Protein AF-A0A067BSV0-F1 (afdb_monomer_lite)

Sequence (267 aa):
MVAQSCSVVASDAVLTLTDLELPSAPIACGRSIAQQRQYFVRLLCREVLKVHALLRAPFEKRHVIDTCRAVEESLFAANADCFEAYVRHMRSRVQLIAKKGCALVRQTSDDDVMPTPTESTDAAPASTTPEETAAAFQQAQLRYTVGATWIKNQRKRSRFRWSVASPAEEAHVDAVMASARADVLASLRTMYADPLALYEAQLRQSLAVQHRDWVAYDLSVVQSLRKALRPDTETDAETSTLYTQIQRLLKEKALFDYMWAMEMAST

Foldseek 3Di:
DDDDDDDDDDDDDDDDDDDPPPPDDDPPPPDDPVRVLVVLLVLQLVLLVVLCVLVVHDDDSVVSSVVSNVVLVVLCVVQVVPVVSSVVVSVVVSVVSNVVSVVVSVVVVVPPDDDDDDDDDDDPDDPQDLVNLVVLLVVLVVLQVVLVVVVVVLVVVVVDPPDDDDVVVNVVSVVSNVVSQVSNLVSCCVNQLVVLVVLLVVLVVVCVVPNDVVSVVLNVLSVVLNQQSDPPDPHPDDSVVSVVSSVVSVVVVVVVVVVVVVVVVVD

pLDDT: mean 76.02, std 19.89, range [27.77, 96.12]

Secondary structure (DSSP, 8-state):
-----------------------SS-------HHHHHHHHHHHHHHHHHHHHHHTT----HHHHHHHHHHHHHHHHHTTTT-HHHHHHHHHHHHHHHHHHHHHHHHHHHTT------------------HHHHHHHHHHHHHHHHHHHHHHHHHHHHTTSTT----HHHHHHHHHHHHHHHHHHHHHHHHHHHHHHHHHHHHHHHHHHHS--HHHHHHHHHHHHHHHHT-TT----S-HHHHHHHHHHHHHHHHHHHHHHHHHHHH-

Structure (mmCIF, N/CA/C/O backbone):
data_AF-A0A067BSV0-F1
#
_entry.id   AF-A0A067BSV0-F1
#
loop_
_atom_site.group_PDB
_atom_site.id
_atom_site.type_symbol
_atom_site.label_atom_id
_atom_site.label_alt_id
_atom_site.label_comp_id
_atom_site.label_asym_id
_atom_site.label_entity_id
_atom_site.label_seq_id
_atom_site.pdbx_PDB_ins_code
_atom_site.Cartn_x
_atom_site.Cartn_y
_atom_site.Cartn_z
_atom_site.occupancy
_atom_site.B_iso_or_equiv
_atom_site.auth_seq_id
_atom_site.auth_comp_id
_atom_site.auth_asym_id
_atom_site.auth_atom_id
_atom_site.pdbx_PDB_model_num
ATOM 1 N N . MET A 1 1 ? -33.049 24.940 63.825 1.00 35.78 1 MET A N 1
ATOM 2 C CA . MET A 1 1 ? -32.003 24.160 64.515 1.00 35.78 1 MET A CA 1
ATOM 3 C C . MET A 1 1 ? -31.421 23.163 63.523 1.00 35.78 1 MET A C 1
ATOM 5 O O . MET A 1 1 ? -32.197 22.381 63.003 1.00 35.78 1 MET A O 1
ATOM 9 N N . VAL A 1 2 ? -30.104 23.281 63.273 1.00 34.94 2 VAL A N 1
ATOM 10 C CA . VAL A 1 2 ? -29.118 22.227 62.909 1.00 34.94 2 VAL A CA 1
ATOM 11 C C . VAL A 1 2 ? -29.454 21.382 61.656 1.00 34.94 2 VAL A C 1
ATOM 13 O O . VAL A 1 2 ? -30.360 20.568 61.706 1.00 34.94 2 VAL A O 1
ATOM 16 N N . ALA A 1 3 ? -28.902 21.586 60.450 1.00 30.73 3 ALA A N 1
ATOM 17 C CA . ALA A 1 3 ? -27.506 21.606 59.963 1.00 30.73 3 ALA A CA 1
ATOM 18 C C . ALA A 1 3 ? -26.732 20.287 60.154 1.00 30.73 3 ALA A C 1
ATOM 20 O O . ALA A 1 3 ? -26.382 19.974 61.281 1.00 30.73 3 ALA A O 1
ATOM 21 N N . GLN A 1 4 ? -26.425 19.589 59.047 1.00 30.84 4 GLN A N 1
ATOM 22 C CA . GLN A 1 4 ? -25.251 18.726 58.768 1.00 30.84 4 GLN A CA 1
ATOM 23 C C . GLN A 1 4 ? -25.624 17.714 57.669 1.00 30.84 4 GLN A C 1
ATOM 25 O O . GLN A 1 4 ? -26.724 17.181 57.682 1.00 30.84 4 GLN A O 1
ATOM 30 N N . SER A 1 5 ? -24.777 17.314 56.729 1.00 27.91 5 SER A N 1
ATOM 31 C CA . SER A 1 5 ? -23.535 17.844 56.164 1.00 27.91 5 SER A CA 1
ATOM 32 C C . SER A 1 5 ? -23.164 16.903 55.011 1.00 27.91 5 SER A C 1
ATOM 34 O O . SER A 1 5 ? -23.570 15.743 54.981 1.00 27.91 5 SER A O 1
ATOM 36 N N . CYS A 1 6 ? -22.402 17.436 54.065 1.00 28.89 6 CYS A N 1
ATOM 37 C CA . CYS A 1 6 ? -21.948 16.830 52.819 1.00 28.89 6 CYS A CA 1
ATOM 38 C C . CYS A 1 6 ? -21.190 15.496 52.963 1.00 28.89 6 CYS A C 1
ATOM 40 O O . CYS A 1 6 ? -20.418 15.315 53.901 1.00 28.89 6 CYS A O 1
ATOM 42 N N . SER A 1 7 ? -21.213 14.683 51.900 1.00 27.77 7 SER A N 1
ATOM 43 C CA . SER A 1 7 ? -19.975 14.066 51.409 1.00 27.77 7 SER A CA 1
ATOM 44 C C . SER A 1 7 ? -19.897 14.175 49.888 1.00 27.77 7 SER A C 1
ATOM 46 O O . SER A 1 7 ? -20.636 13.523 49.152 1.00 27.77 7 SER A O 1
ATOM 48 N N . VAL A 1 8 ? -18.986 15.032 49.440 1.00 33.53 8 VAL A N 1
ATOM 49 C CA . VAL A 1 8 ? -18.455 15.079 48.082 1.00 33.53 8 VAL A CA 1
ATOM 50 C C . VAL A 1 8 ? -17.497 13.904 47.918 1.00 33.53 8 VAL A C 1
ATOM 52 O O . VAL A 1 8 ? -16.560 13.783 48.701 1.00 33.53 8 VAL A O 1
ATOM 55 N N . VAL A 1 9 ? -17.679 13.105 46.869 1.00 33.47 9 VAL A N 1
ATOM 56 C CA . VAL A 1 9 ? -16.556 12.485 46.156 1.00 33.47 9 VAL A CA 1
ATOM 57 C C . VAL A 1 9 ? -16.837 12.648 44.668 1.00 33.47 9 VAL A C 1
ATOM 59 O O . VAL A 1 9 ? -17.683 11.969 44.094 1.00 33.47 9 VAL A O 1
ATOM 62 N N . ALA A 1 10 ? -16.145 13.606 44.061 1.00 31.53 10 ALA A N 1
ATOM 63 C CA . ALA A 1 10 ? -15.932 13.633 42.627 1.00 31.53 10 ALA A CA 1
ATOM 64 C C . ALA A 1 10 ? -14.930 12.529 42.265 1.00 31.53 10 ALA A C 1
ATOM 66 O O . ALA A 1 10 ? -13.933 12.366 42.967 1.00 31.53 10 ALA A O 1
ATOM 67 N N . SER A 1 11 ? -15.161 11.812 41.168 1.00 28.25 11 SER A N 1
ATOM 68 C CA . SER A 1 11 ? -14.088 11.349 40.278 1.00 28.25 11 SER A CA 1
ATOM 69 C C . SER A 1 11 ? -14.675 10.827 38.972 1.00 28.25 11 SER A C 1
ATOM 71 O O . SER A 1 11 ? -15.420 9.850 38.950 1.00 28.25 11 SER A O 1
ATOM 73 N N . ASP A 1 12 ? -14.340 11.554 37.911 1.00 31.08 12 ASP A N 1
ATOM 74 C CA . ASP A 1 12 ? -14.099 11.121 36.538 1.00 31.08 12 ASP A CA 1
ATOM 75 C C . ASP A 1 12 ? -14.492 9.690 36.147 1.00 31.08 12 ASP A C 1
ATOM 77 O O . ASP A 1 12 ? -13.858 8.706 36.528 1.00 31.08 12 ASP A O 1
ATOM 81 N N . ALA A 1 13 ? -15.436 9.592 35.211 1.00 33.88 13 ALA A N 1
ATOM 82 C CA . ALA A 1 13 ? -15.497 8.472 34.281 1.00 33.88 13 ALA A CA 1
ATOM 83 C C . ALA A 1 13 ? -15.557 9.018 32.852 1.00 33.88 13 ALA A C 1
ATOM 85 O O . ALA A 1 13 ? -16.612 9.230 32.256 1.00 33.88 13 ALA A O 1
ATOM 86 N N . VAL A 1 14 ? -14.354 9.264 32.346 1.00 29.52 14 VAL A N 1
ATOM 87 C CA . VAL A 1 14 ? -14.010 9.519 30.952 1.00 29.52 14 VAL A CA 1
ATOM 88 C C . VAL A 1 14 ? -14.640 8.475 30.024 1.00 29.52 14 VAL A C 1
ATOM 90 O O . VAL A 1 14 ? -14.658 7.272 30.288 1.00 29.52 14 VAL A O 1
ATOM 93 N N . LEU A 1 15 ? -15.132 8.984 28.899 1.00 31.84 15 LEU A N 1
ATOM 94 C CA . LEU A 1 15 ? -15.705 8.268 27.771 1.00 31.84 15 LEU A CA 1
ATOM 95 C C . LEU A 1 15 ? -14.790 7.176 27.184 1.00 31.84 15 LEU A C 1
ATOM 97 O O . LEU A 1 15 ? -13.631 7.402 26.854 1.00 31.84 15 LEU A O 1
ATOM 101 N N . THR A 1 16 ? -15.441 6.057 26.860 1.00 40.31 16 THR A N 1
ATOM 102 C CA . THR A 1 16 ? -15.236 5.197 25.677 1.00 40.31 16 THR A CA 1
ATOM 103 C C . THR A 1 16 ? -13.922 4.431 25.496 1.00 40.31 16 THR A C 1
ATOM 105 O O . THR A 1 16 ? -12.868 4.993 25.230 1.00 40.31 16 THR A O 1
ATOM 108 N N . LEU A 1 17 ? -14.055 3.103 25.384 1.00 31.66 17 LEU A N 1
ATOM 109 C CA . LEU A 1 17 ? -13.365 2.324 24.352 1.00 31.66 17 LEU A CA 1
ATOM 110 C C . LEU A 1 17 ? -14.174 1.061 24.021 1.00 31.66 17 LEU A C 1
ATOM 112 O O . LEU A 1 17 ? -14.108 0.053 24.718 1.00 31.66 17 LEU A O 1
ATOM 116 N N . THR A 1 18 ? -14.933 1.202 22.930 1.00 35.03 18 THR A N 1
ATOM 117 C CA . THR A 1 18 ? -15.311 0.195 21.924 1.00 35.03 18 THR A CA 1
ATOM 118 C C . THR A 1 18 ? -15.912 -1.129 22.384 1.00 35.03 18 THR A C 1
ATOM 120 O O . THR A 1 18 ? -15.226 -1.994 22.926 1.00 35.03 18 THR A O 1
ATOM 123 N N . ASP A 1 19 ? -17.169 -1.304 21.969 1.00 32.53 19 ASP A N 1
ATOM 124 C CA . ASP A 1 19 ? -17.770 -2.554 21.511 1.00 32.53 19 ASP A CA 1
ATOM 125 C C . ASP A 1 19 ? -16.727 -3.525 20.938 1.00 32.53 19 ASP A C 1
ATOM 127 O O . ASP A 1 19 ? -16.360 -3.500 19.762 1.00 32.53 19 ASP A O 1
ATOM 131 N N . LEU A 1 20 ? -16.283 -4.447 21.786 1.00 33.31 20 LEU A N 1
ATOM 132 C CA . LEU A 1 20 ? -16.308 -5.833 21.368 1.00 33.31 20 LEU A CA 1
ATOM 133 C C . LEU A 1 20 ? -17.792 -6.166 21.221 1.00 33.31 20 LEU A C 1
ATOM 135 O O . LEU A 1 20 ? -18.469 -6.335 22.234 1.00 33.31 20 LEU A O 1
ATOM 139 N N . GLU A 1 21 ? -18.281 -6.286 19.986 1.00 32.62 21 GLU A N 1
ATOM 140 C CA . GLU A 1 21 ? -19.426 -7.152 19.701 1.00 32.62 21 GLU A CA 1
ATOM 141 C C . GLU A 1 21 ? -19.040 -8.574 20.141 1.00 32.62 21 GLU A C 1
ATOM 143 O O . GLU A 1 21 ? -18.586 -9.425 19.379 1.00 32.62 21 GLU A O 1
ATOM 148 N N . LEU A 1 22 ? -19.148 -8.814 21.441 1.00 36.22 22 LEU A N 1
ATOM 149 C CA . LEU A 1 22 ? -19.459 -10.107 21.992 1.00 36.22 22 LEU A CA 1
ATOM 150 C C . LEU A 1 22 ? -20.964 -10.233 21.782 1.00 36.22 22 LEU A C 1
ATOM 152 O O . LEU A 1 22 ? -21.692 -9.498 22.448 1.00 36.22 22 LEU A O 1
ATOM 156 N N . PRO A 1 23 ? -21.442 -11.095 20.865 1.00 33.06 23 PRO A N 1
ATOM 157 C CA . PRO A 1 23 ? -22.872 -11.313 20.721 1.00 33.06 23 PRO A CA 1
ATOM 158 C C . PRO A 1 23 ? -23.443 -11.648 22.103 1.00 33.06 23 PRO A C 1
ATOM 160 O O . PRO A 1 23 ? -23.012 -12.600 22.769 1.00 33.06 23 PRO A O 1
ATOM 163 N N . SER A 1 24 ? -24.332 -10.777 22.568 1.00 35.12 24 SER A N 1
ATOM 164 C CA . SER A 1 24 ? -25.062 -10.896 23.816 1.00 35.12 24 SER A CA 1
ATOM 165 C C . SER A 1 24 ? -26.095 -12.011 23.664 1.00 35.12 24 SER A C 1
ATOM 167 O O . SER A 1 24 ? -27.135 -11.829 23.044 1.00 35.12 24 SER A O 1
ATOM 169 N N . ALA A 1 25 ? -25.786 -13.158 24.278 1.00 33.38 25 ALA A N 1
ATOM 170 C CA . ALA A 1 25 ? -26.659 -14.326 24.455 1.00 33.38 25 ALA A CA 1
ATOM 171 C C . ALA A 1 25 ? -26.999 -15.119 23.163 1.00 33.38 25 ALA A C 1
ATOM 173 O O . ALA A 1 25 ? -26.720 -14.679 22.050 1.00 33.38 25 ALA A O 1
ATOM 174 N N . PRO A 1 26 ? -27.335 -16.412 23.312 1.00 40.97 26 PRO A N 1
ATOM 175 C CA . PRO A 1 26 ? -26.527 -17.496 22.794 1.00 40.97 26 PRO A CA 1
ATOM 176 C C . PRO A 1 26 ? -26.808 -17.722 21.308 1.00 40.97 26 PRO A C 1
ATOM 178 O O . PRO A 1 26 ? -27.800 -18.337 20.927 1.00 40.97 26 PRO A O 1
ATOM 181 N N . ILE A 1 27 ? -25.865 -17.332 20.451 1.00 39.41 27 ILE A N 1
ATOM 182 C CA . ILE A 1 27 ? -25.684 -18.084 19.212 1.00 39.41 27 ILE A CA 1
ATOM 183 C C . ILE A 1 27 ? -25.236 -19.460 19.686 1.00 39.41 27 ILE A C 1
ATOM 185 O O . ILE A 1 27 ? -24.135 -19.581 20.231 1.00 39.41 27 ILE A O 1
ATOM 189 N N . ALA A 1 28 ? -26.108 -20.460 19.544 1.00 45.56 28 ALA A N 1
ATOM 190 C CA . ALA A 1 28 ? -25.768 -21.869 19.648 1.00 45.56 28 ALA A CA 1
ATOM 191 C C . ALA A 1 28 ? -24.581 -22.123 18.712 1.00 45.56 28 ALA A C 1
ATOM 193 O O . ALA A 1 28 ? -24.715 -22.352 17.512 1.00 45.56 28 ALA A O 1
ATOM 194 N N . CYS A 1 29 ? -23.381 -21.932 19.249 1.00 46.62 29 CYS A N 1
ATOM 195 C CA . CYS A 1 29 ? -22.150 -22.060 18.514 1.00 46.62 29 CYS A CA 1
ATOM 196 C C . CYS A 1 29 ? -21.966 -23.562 18.370 1.00 46.62 29 CYS A C 1
ATOM 198 O O . CYS A 1 29 ? -21.564 -24.215 19.324 1.00 46.62 29 CYS A O 1
ATOM 200 N N . GLY A 1 30 ? -22.287 -24.112 17.198 1.00 56.34 30 GLY A N 1
ATOM 201 C CA . GLY A 1 30 ? -22.085 -25.525 16.856 1.00 56.34 30 GLY A CA 1
ATOM 202 C C . GLY A 1 30 ? -20.610 -25.951 16.811 1.00 56.34 30 GLY A C 1
ATOM 203 O O . GLY A 1 30 ? -20.249 -26.854 16.065 1.00 56.34 30 GLY A O 1
ATOM 204 N N . ARG A 1 31 ? -19.735 -25.271 17.560 1.00 66.00 31 ARG A N 1
ATOM 205 C CA . ARG A 1 31 ? -18.341 -25.645 17.759 1.00 66.00 31 ARG A CA 1
ATOM 206 C C . ARG A 1 31 ? -18.271 -26.636 18.907 1.00 66.00 31 ARG A C 1
ATOM 208 O O . ARG A 1 31 ? -18.872 -26.418 19.954 1.00 66.00 31 ARG A O 1
ATOM 215 N N . SER A 1 32 ? -17.495 -27.698 18.731 1.00 83.31 32 SER A N 1
ATOM 216 C CA . SER A 1 32 ? -17.202 -28.599 19.844 1.00 83.31 32 SER A CA 1
ATOM 217 C C . SER A 1 32 ? -16.410 -27.866 20.934 1.00 83.31 32 SER A C 1
ATOM 219 O O . SER A 1 32 ? -15.688 -26.903 20.654 1.00 83.31 32 SER A O 1
ATOM 221 N N . ILE A 1 33 ? -16.490 -28.355 22.175 1.00 85.12 33 ILE A N 1
ATOM 222 C CA . ILE A 1 33 ? -15.729 -27.821 23.318 1.00 85.12 33 ILE A CA 1
ATOM 223 C C . ILE A 1 33 ? -14.242 -27.679 22.957 1.00 85.12 33 ILE A C 1
ATOM 225 O O . ILE A 1 33 ? -13.642 -26.629 23.181 1.00 85.12 33 ILE A O 1
ATOM 229 N N . ALA A 1 34 ? -13.662 -28.682 22.292 1.00 85.12 34 ALA A N 1
ATOM 230 C CA . ALA A 1 34 ? -12.273 -28.656 21.835 1.00 85.12 34 ALA A CA 1
ATOM 231 C C . ALA A 1 34 ? -11.971 -27.492 20.866 1.00 85.12 34 ALA A C 1
ATOM 233 O O . ALA A 1 34 ? -10.966 -26.794 21.021 1.00 85.12 34 ALA A O 1
ATOM 234 N N . GLN A 1 35 ? -12.856 -27.225 19.900 1.00 88.12 35 GLN A N 1
ATOM 235 C CA . GLN A 1 35 ? -12.699 -26.102 18.966 1.00 88.12 35 GLN A CA 1
ATOM 236 C C . GLN A 1 35 ? -12.791 -24.747 19.675 1.00 88.12 35 GLN A C 1
ATOM 238 O O . GLN A 1 35 ? -12.104 -23.791 19.302 1.00 88.12 35 GLN A O 1
ATOM 243 N N . GLN A 1 36 ? -13.638 -24.653 20.699 1.00 87.56 36 GLN A N 1
ATOM 244 C CA . GLN A 1 36 ? -13.844 -23.437 21.476 1.00 87.56 36 GLN A CA 1
ATOM 245 C C . GLN A 1 36 ? -12.642 -23.137 22.382 1.00 87.56 36 GLN A C 1
ATOM 247 O O . GLN A 1 36 ? -12.185 -21.994 22.434 1.00 87.56 36 GLN A O 1
ATOM 252 N N . ARG A 1 37 ? -12.048 -24.172 22.984 1.00 91.62 37 ARG A N 1
ATOM 253 C CA . ARG A 1 37 ? -10.783 -24.074 23.725 1.00 91.62 37 ARG A CA 1
ATOM 254 C C . ARG A 1 37 ? -9.634 -23.605 22.833 1.00 91.62 37 ARG A C 1
ATOM 256 O O . ARG A 1 37 ? -8.981 -22.602 23.118 1.00 91.62 37 ARG A O 1
ATOM 263 N N . GLN A 1 38 ? -9.461 -24.235 21.669 1.00 91.88 38 GLN A N 1
ATOM 264 C CA . GLN A 1 38 ? -8.434 -23.836 20.700 1.00 91.88 38 GLN A CA 1
ATOM 265 C C . GLN A 1 38 ? -8.645 -22.408 20.166 1.00 91.88 38 GLN A C 1
ATOM 267 O O . GLN A 1 38 ? -7.688 -21.695 19.852 1.00 91.88 38 GLN A O 1
ATOM 272 N N . TYR A 1 39 ? -9.898 -21.965 20.039 1.00 91.81 39 TYR A N 1
ATOM 273 C CA . TYR A 1 39 ? -10.217 -20.581 19.699 1.00 91.81 39 TYR A CA 1
ATOM 274 C C . TYR A 1 39 ? -9.703 -19.601 20.761 1.00 91.81 39 TYR A C 1
ATOM 276 O O . TYR A 1 39 ? -9.053 -18.619 20.400 1.00 91.81 39 TYR A O 1
ATOM 284 N N . PHE A 1 40 ? -9.917 -19.875 22.049 1.00 92.56 40 PHE A N 1
ATOM 285 C CA . PHE A 1 40 ? -9.432 -18.987 23.103 1.00 92.56 40 PHE A CA 1
ATOM 286 C C . PHE A 1 40 ? -7.910 -18.983 23.247 1.00 92.56 40 PHE A C 1
ATOM 288 O O . PHE A 1 40 ? -7.349 -17.911 23.459 1.00 92.56 40 PHE A O 1
ATOM 295 N N . VAL A 1 41 ? -7.228 -20.116 23.036 1.00 92.69 41 VAL A N 1
ATOM 296 C CA . VAL A 1 41 ? -5.753 -20.141 22.967 1.00 92.69 41 VAL A CA 1
ATOM 297 C C . VAL A 1 41 ? -5.252 -19.208 21.863 1.00 92.69 41 VAL A C 1
ATOM 299 O O . VAL A 1 41 ? -4.380 -18.377 22.102 1.00 92.69 41 VAL A O 1
ATOM 302 N N . ARG A 1 42 ? -5.841 -19.277 20.659 1.00 93.00 42 ARG A N 1
ATOM 303 C CA . ARG A 1 42 ? -5.482 -18.371 19.551 1.00 93.00 42 ARG A CA 1
ATOM 304 C C . ARG A 1 42 ? -5.728 -16.904 19.899 1.00 93.00 42 ARG A C 1
ATOM 306 O O . ARG A 1 42 ? -4.927 -16.050 19.523 1.00 93.00 42 ARG A O 1
ATOM 313 N N . LEU A 1 43 ? -6.816 -16.614 20.609 1.00 91.50 43 LEU A N 1
ATOM 314 C CA . LEU A 1 43 ? -7.166 -15.256 21.013 1.00 91.50 43 LEU A CA 1
ATOM 315 C C . LEU A 1 43 ? -6.200 -14.703 22.074 1.00 91.50 43 LEU A C 1
ATOM 317 O O . LEU A 1 43 ? -5.760 -13.564 21.949 1.00 91.50 43 LEU A O 1
ATOM 321 N N . LEU A 1 44 ? -5.809 -15.521 23.057 1.00 92.81 44 LEU A N 1
ATOM 322 C CA . LEU A 1 44 ? -4.776 -15.176 24.038 1.00 92.81 44 LEU A CA 1
ATOM 323 C C . LEU A 1 44 ? -3.435 -14.893 23.356 1.00 92.81 44 LEU A C 1
ATOM 325 O O . LEU A 1 44 ? -2.861 -13.828 23.577 1.00 92.81 44 LEU A O 1
ATOM 329 N N . CYS A 1 45 ? -2.980 -15.788 22.470 1.00 91.75 45 CYS A N 1
ATOM 330 C CA . CYS A 1 45 ? -1.741 -15.584 21.721 1.00 91.75 45 CYS A CA 1
ATOM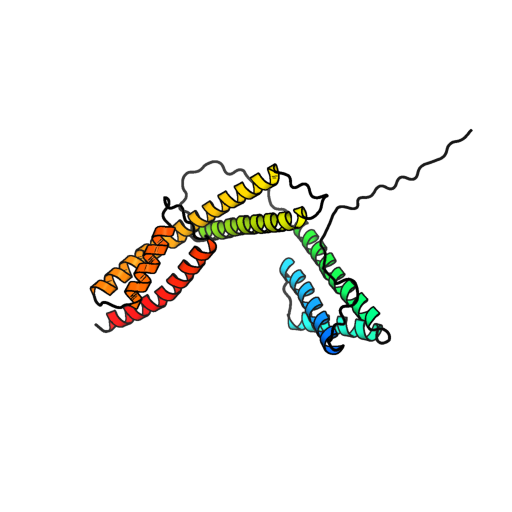 331 C C . CYS A 1 45 ? -1.775 -14.270 20.936 1.00 91.75 45 CYS A C 1
ATOM 333 O O . CYS A 1 45 ? -0.808 -13.518 20.961 1.00 91.75 45 CYS A O 1
ATOM 335 N N . ARG A 1 46 ? -2.889 -13.965 20.257 1.00 91.31 46 ARG A N 1
ATOM 336 C CA . ARG A 1 46 ? -3.032 -12.727 19.482 1.00 91.31 46 ARG A CA 1
ATOM 337 C C . ARG A 1 46 ? -2.831 -11.483 20.347 1.00 91.31 46 ARG A C 1
ATOM 339 O O . ARG A 1 46 ? -2.083 -10.597 19.941 1.00 91.31 46 ARG A O 1
ATOM 346 N N . GLU A 1 47 ? -3.478 -11.413 21.508 1.00 89.44 47 GLU A N 1
ATOM 347 C CA . GLU A 1 47 ? -3.357 -10.240 22.378 1.00 89.44 47 GLU A CA 1
ATOM 348 C C . GLU A 1 47 ? -1.964 -10.135 23.006 1.00 89.44 47 GLU A C 1
ATOM 350 O O . GLU A 1 47 ? -1.389 -9.052 23.018 1.00 89.44 47 GLU A O 1
ATOM 355 N N . VAL A 1 48 ? -1.362 -11.245 23.444 1.00 89.44 48 VAL A N 1
ATOM 356 C CA . VAL A 1 48 ? 0.002 -11.233 24.002 1.00 89.44 48 VAL A CA 1
ATOM 357 C C . VAL A 1 48 ? 1.030 -10.797 22.953 1.00 89.44 48 VAL A C 1
ATOM 359 O O . VAL A 1 48 ? 1.847 -9.915 23.213 1.00 89.44 48 VAL A O 1
ATOM 362 N N . LEU A 1 49 ? 0.955 -11.344 21.737 1.00 88.44 49 LEU A N 1
ATOM 363 C CA . LEU A 1 49 ? 1.842 -10.965 20.632 1.00 88.44 49 LEU A CA 1
ATOM 364 C C . LEU A 1 49 ? 1.681 -9.493 20.244 1.00 88.44 49 LEU A C 1
ATOM 366 O O . LEU A 1 49 ? 2.668 -8.827 19.938 1.00 88.44 49 LEU A O 1
ATOM 370 N N . LYS A 1 50 ? 0.451 -8.970 20.285 1.00 88.81 50 LYS A N 1
ATOM 371 C CA . LYS A 1 50 ? 0.179 -7.550 20.052 1.00 88.81 50 LYS A CA 1
ATOM 372 C C . LYS A 1 50 ? 0.875 -6.673 21.094 1.00 88.81 50 LYS A C 1
ATOM 374 O O . LYS A 1 50 ? 1.458 -5.664 20.719 1.00 88.81 50 LYS A O 1
ATOM 379 N N . VAL A 1 51 ? 0.854 -7.057 22.372 1.00 85.88 51 VAL A N 1
ATOM 380 C CA . VAL A 1 51 ? 1.552 -6.318 23.438 1.00 85.88 51 VAL A CA 1
ATOM 381 C C . VAL A 1 51 ? 3.062 -6.324 23.218 1.00 85.88 51 VAL A C 1
ATOM 383 O O . VAL A 1 51 ? 3.671 -5.259 23.235 1.00 85.88 51 VAL A O 1
ATOM 386 N N . HIS A 1 52 ? 3.662 -7.480 22.928 1.00 84.38 52 HIS A N 1
ATOM 387 C CA . HIS A 1 52 ? 5.095 -7.546 22.629 1.00 84.38 52 HIS A CA 1
ATOM 388 C C . HIS A 1 52 ? 5.489 -6.707 21.408 1.00 84.38 52 HIS A C 1
ATOM 390 O O . HIS A 1 52 ? 6.506 -6.018 21.445 1.00 84.38 52 HIS A O 1
ATOM 396 N N . ALA A 1 53 ? 4.676 -6.730 20.347 1.00 83.31 53 ALA A N 1
ATOM 397 C CA . ALA A 1 53 ? 4.906 -5.915 19.159 1.00 83.31 53 ALA A CA 1
ATOM 398 C C . ALA A 1 53 ? 4.844 -4.411 19.473 1.00 83.31 53 ALA A C 1
ATOM 400 O O . ALA A 1 53 ? 5.692 -3.657 19.004 1.00 83.31 53 ALA A O 1
ATOM 401 N N . LEU A 1 54 ? 3.874 -3.981 20.288 1.00 80.19 54 LEU A N 1
ATOM 402 C CA . LEU A 1 54 ? 3.740 -2.581 20.700 1.00 80.19 54 LEU A CA 1
ATOM 403 C C . LEU A 1 54 ? 4.890 -2.121 21.607 1.00 80.19 54 LEU A C 1
ATOM 405 O O . LEU A 1 54 ? 5.331 -0.987 21.481 1.00 80.19 54 LEU A O 1
ATOM 409 N N . LEU A 1 55 ? 5.402 -3.000 22.471 1.00 80.62 55 LEU A N 1
ATOM 410 C CA . LEU A 1 55 ? 6.538 -2.715 23.356 1.00 80.62 55 LEU A CA 1
ATOM 411 C C . LEU A 1 55 ? 7.906 -2.892 22.678 1.00 80.62 55 LEU A C 1
ATOM 413 O O . LEU A 1 55 ? 8.928 -2.700 23.327 1.00 80.62 55 LEU A O 1
ATOM 417 N N . ARG A 1 56 ? 7.945 -3.327 21.407 1.00 80.38 56 ARG A N 1
ATOM 418 C CA . ARG A 1 56 ? 9.172 -3.735 20.690 1.00 80.38 56 ARG A CA 1
ATOM 419 C C . ARG A 1 56 ? 10.047 -4.723 21.482 1.00 80.38 56 ARG A C 1
ATOM 421 O O . ARG A 1 56 ? 11.255 -4.800 21.276 1.00 80.38 56 ARG A O 1
ATOM 428 N N . ALA A 1 57 ? 9.439 -5.500 22.375 1.00 78.75 57 ALA A N 1
ATOM 429 C CA . ALA A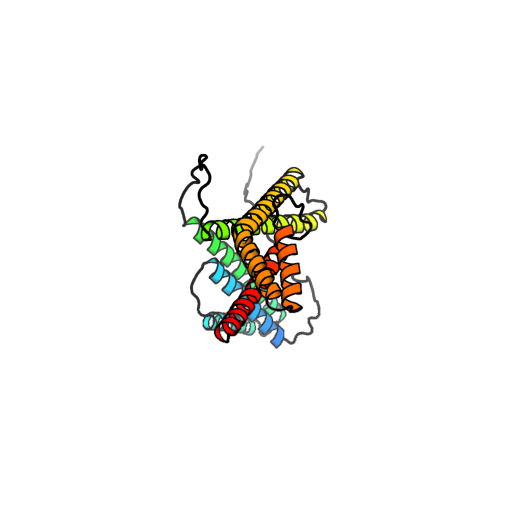 1 57 ? 10.154 -6.429 23.235 1.00 78.75 57 ALA A CA 1
ATOM 430 C C . ALA A 1 57 ? 10.454 -7.726 22.466 1.00 78.75 57 ALA A C 1
ATOM 432 O O . ALA A 1 57 ? 9.539 -8.269 21.837 1.00 78.75 57 ALA A O 1
ATOM 433 N N . PRO A 1 58 ? 11.685 -8.267 22.521 1.00 81.75 58 PRO A N 1
ATOM 434 C CA . PRO A 1 58 ? 11.977 -9.566 21.931 1.00 81.75 58 PRO A CA 1
ATOM 435 C C . PRO A 1 58 ? 11.183 -10.664 22.652 1.00 81.75 58 PRO A C 1
ATOM 437 O O . PRO A 1 58 ? 11.020 -10.634 23.872 1.00 81.75 58 PRO A O 1
ATOM 440 N N . PHE A 1 59 ? 10.678 -11.643 21.901 1.00 84.12 59 PHE A N 1
ATOM 441 C CA . PHE A 1 59 ? 9.964 -12.790 22.461 1.00 84.12 59 PHE A CA 1
ATOM 442 C C . PHE A 1 59 ? 10.142 -14.038 21.598 1.00 84.12 59 PHE A C 1
ATOM 444 O O . PHE A 1 59 ? 10.262 -13.968 20.372 1.00 84.12 59 PHE A O 1
ATOM 451 N N . GLU A 1 60 ? 10.081 -15.203 22.237 1.00 89.75 60 GLU A N 1
ATOM 452 C CA . GLU A 1 60 ? 10.070 -16.485 21.547 1.00 89.75 60 GLU A CA 1
ATOM 453 C C . GLU A 1 60 ? 8.627 -16.952 21.300 1.00 89.75 60 GLU A C 1
ATOM 455 O O . GLU A 1 60 ? 7.842 -17.155 22.228 1.00 89.75 60 GLU A O 1
ATOM 460 N N . LYS A 1 61 ? 8.264 -17.159 20.027 1.00 85.81 61 LYS A N 1
ATOM 461 C CA . LYS A 1 61 ? 6.896 -17.546 19.628 1.00 85.81 61 LYS A CA 1
ATOM 462 C C . LYS A 1 61 ? 6.419 -18.846 20.282 1.00 85.81 61 LYS A C 1
ATOM 464 O O . LYS A 1 61 ? 5.244 -18.942 20.626 1.00 85.81 61 LYS A O 1
ATOM 469 N N . ARG A 1 62 ? 7.303 -19.841 20.428 1.00 89.44 62 ARG A N 1
ATOM 470 C CA . ARG A 1 62 ? 6.969 -21.139 21.041 1.00 89.44 62 ARG A CA 1
ATOM 471 C C . ARG A 1 62 ? 6.607 -20.964 22.510 1.00 89.44 62 ARG A C 1
ATOM 473 O O . ARG A 1 62 ? 5.516 -21.357 22.906 1.00 89.44 62 ARG A O 1
ATOM 480 N N . HIS A 1 63 ? 7.444 -20.236 23.245 1.00 90.75 63 HIS A N 1
ATOM 481 C CA . HIS A 1 63 ? 7.206 -19.929 24.648 1.00 90.75 63 HIS A CA 1
ATOM 482 C C . HIS A 1 63 ? 5.857 -19.227 24.871 1.00 90.75 63 HIS A C 1
ATOM 484 O O . HIS A 1 63 ? 5.070 -19.670 25.700 1.00 90.75 63 HIS A O 1
ATOM 490 N N . VAL A 1 64 ? 5.524 -18.208 24.066 1.00 89.88 64 VAL A N 1
ATOM 491 C CA . VAL A 1 64 ? 4.225 -17.507 24.158 1.00 89.88 64 VAL A CA 1
ATOM 492 C C . VAL A 1 64 ? 3.042 -18.460 23.952 1.00 89.88 64 VAL A C 1
ATOM 494 O O . VAL A 1 64 ? 2.047 -18.375 24.675 1.00 89.88 64 VAL A O 1
ATOM 497 N N . ILE A 1 65 ? 3.133 -19.368 22.976 1.00 91.00 65 ILE A N 1
ATOM 498 C CA . ILE A 1 65 ? 2.076 -20.350 22.701 1.00 91.00 65 ILE A CA 1
ATOM 499 C C . ILE A 1 65 ? 1.921 -21.315 23.879 1.00 91.00 65 ILE A C 1
ATOM 501 O O . ILE A 1 65 ? 0.789 -21.571 24.295 1.00 91.00 65 ILE A O 1
ATOM 505 N N . ASP A 1 66 ? 3.026 -21.812 24.428 1.00 92.12 66 ASP A N 1
ATOM 506 C CA . ASP A 1 66 ? 3.016 -22.757 25.545 1.00 92.12 66 ASP A CA 1
ATOM 507 C C . ASP A 1 66 ? 2.460 -22.106 26.816 1.00 92.12 66 ASP A C 1
ATOM 509 O O . ASP A 1 66 ? 1.601 -22.685 27.481 1.00 92.12 66 ASP A O 1
ATOM 513 N N . THR A 1 67 ? 2.829 -20.852 27.097 1.00 91.75 67 THR A N 1
ATOM 514 C CA . THR A 1 67 ? 2.241 -20.085 28.203 1.00 91.75 67 THR A CA 1
ATOM 515 C C . THR A 1 67 ? 0.739 -19.878 28.007 1.00 91.75 67 THR A C 1
ATOM 517 O O . THR A 1 67 ? -0.040 -20.071 28.940 1.00 91.75 67 THR A O 1
ATOM 520 N N . CYS A 1 68 ? 0.294 -19.517 26.799 1.00 93.38 68 CYS A N 1
ATOM 521 C CA . CYS A 1 68 ? -1.131 -19.326 26.522 1.00 93.38 68 CYS A CA 1
ATOM 522 C C . CYS A 1 68 ? -1.927 -20.632 26.652 1.00 93.38 68 CYS A C 1
ATOM 524 O O . CYS A 1 68 ? -3.063 -20.597 27.125 1.00 93.38 68 CYS A O 1
ATOM 526 N N . ARG A 1 69 ? -1.341 -21.777 26.271 1.00 93.88 69 ARG A N 1
ATOM 527 C CA . ARG A 1 69 ? -1.942 -23.100 26.494 1.00 93.88 69 ARG A CA 1
ATOM 528 C C . ARG A 1 69 ? -2.027 -23.438 27.977 1.00 93.88 69 ARG A C 1
ATOM 530 O O . ARG A 1 69 ? -3.107 -23.789 28.424 1.00 93.88 69 ARG A O 1
ATOM 537 N N . ALA A 1 70 ? -0.952 -23.258 28.741 1.00 93.38 70 ALA A N 1
ATOM 538 C CA . ALA A 1 70 ? -0.949 -23.536 30.179 1.00 93.38 70 ALA A CA 1
ATOM 539 C C . ALA A 1 70 ? -1.972 -22.668 30.943 1.00 93.38 70 ALA A C 1
ATOM 541 O O . ALA A 1 70 ? -2.670 -23.135 31.846 1.00 93.38 70 ALA A O 1
ATOM 542 N N . VAL A 1 71 ? -2.118 -21.396 30.554 1.00 93.00 71 VAL A N 1
ATOM 543 C CA . VAL A 1 71 ? -3.134 -20.495 31.125 1.00 93.00 71 VAL A CA 1
ATOM 544 C C . VAL A 1 71 ? -4.548 -20.945 30.758 1.00 93.00 71 VAL A C 1
ATOM 546 O O . VAL A 1 71 ? -5.433 -20.926 31.608 1.00 93.00 71 VAL A O 1
ATOM 549 N N . GLU A 1 72 ? -4.780 -21.355 29.512 1.00 96.12 72 GLU A N 1
ATOM 550 C CA . GLU A 1 72 ? -6.082 -21.886 29.107 1.00 96.12 72 GLU A CA 1
ATOM 551 C C . GLU A 1 72 ? -6.424 -23.180 29.847 1.00 96.12 72 GLU A C 1
ATOM 553 O O . GLU A 1 72 ? -7.538 -23.317 30.344 1.00 96.12 72 GLU A O 1
ATOM 558 N N . GLU A 1 73 ? -5.464 -24.092 29.963 1.00 94.38 73 GLU A N 1
ATOM 559 C CA . GLU A 1 73 ? -5.637 -25.388 30.607 1.00 94.38 73 GLU A CA 1
ATOM 560 C C . GLU A 1 73 ? -5.906 -25.248 32.106 1.00 94.38 73 GLU A C 1
ATOM 562 O O . GLU A 1 73 ? -6.828 -25.879 32.618 1.00 94.38 73 GLU A O 1
ATOM 567 N N . SER A 1 74 ? -5.190 -24.356 32.797 1.00 93.81 74 SER A N 1
ATOM 568 C CA . SER A 1 74 ? -5.461 -24.056 34.209 1.00 93.81 74 SER A CA 1
ATOM 569 C C . SER A 1 74 ? -6.850 -23.445 34.420 1.00 93.81 74 SER A C 1
ATOM 571 O O . SER A 1 74 ? -7.552 -23.824 35.356 1.00 93.81 74 SER A O 1
ATOM 573 N N . LEU A 1 75 ? -7.291 -22.548 33.531 1.00 92.38 75 LEU A N 1
ATOM 574 C CA . LEU A 1 75 ? -8.635 -21.971 33.589 1.00 92.38 75 LEU A CA 1
ATOM 575 C C . LEU A 1 75 ? -9.722 -22.992 33.255 1.00 92.38 75 LEU A C 1
ATOM 577 O O . LEU A 1 75 ? -10.797 -22.940 33.851 1.00 92.38 75 LEU A O 1
ATOM 581 N N . PHE A 1 76 ? -9.463 -23.912 32.329 1.00 92.94 76 PHE A N 1
ATOM 582 C CA . PHE A 1 76 ? -10.385 -24.996 32.010 1.00 92.94 76 PHE A CA 1
ATOM 583 C C . PHE A 1 76 ? -10.501 -25.983 33.174 1.00 92.94 76 PHE A C 1
ATOM 585 O O . PHE A 1 76 ? -11.613 -26.290 33.591 1.00 92.94 76 PHE A O 1
ATOM 592 N N . ALA A 1 77 ? -9.376 -26.404 33.759 1.00 91.94 77 ALA A N 1
ATOM 593 C CA . ALA A 1 77 ? -9.349 -27.300 34.912 1.00 91.94 77 ALA A CA 1
ATOM 594 C C . ALA A 1 77 ? -10.049 -26.690 36.139 1.00 91.94 77 ALA A C 1
ATOM 596 O O . ALA A 1 77 ? -10.837 -27.364 36.794 1.00 91.94 77 ALA A O 1
ATOM 597 N N . ALA A 1 78 ? -9.839 -25.397 36.406 1.00 90.88 78 ALA A N 1
ATOM 598 C CA . ALA A 1 78 ? -10.496 -24.683 37.504 1.00 90.88 78 ALA A CA 1
ATOM 599 C C . ALA A 1 78 ? -12.016 -24.502 37.314 1.00 90.88 78 ALA A C 1
ATOM 601 O O . ALA A 1 78 ? -12.710 -24.128 38.254 1.00 90.88 78 ALA A O 1
ATOM 602 N N . ASN A 1 79 ? -12.531 -24.729 36.103 1.00 92.19 79 ASN A N 1
ATOM 603 C CA . ASN A 1 79 ? -13.942 -24.575 35.751 1.00 92.19 79 ASN A CA 1
ATOM 604 C C . ASN A 1 79 ? -14.495 -25.852 35.094 1.00 92.19 79 ASN A C 1
ATOM 606 O O . ASN A 1 79 ? -15.397 -25.770 34.257 1.00 92.19 79 ASN A O 1
ATOM 610 N N . ALA A 1 80 ? -13.953 -27.021 35.457 1.00 85.62 80 ALA A N 1
ATOM 611 C CA . ALA A 1 80 ? -14.339 -28.307 34.875 1.00 85.62 80 ALA A CA 1
ATOM 612 C C . ALA A 1 80 ? -15.850 -28.579 34.999 1.00 85.62 80 ALA A C 1
ATOM 614 O O . ALA A 1 80 ? -16.452 -29.152 34.092 1.00 85.62 80 ALA A O 1
ATOM 615 N N . ASP A 1 81 ? -16.465 -28.081 36.074 1.00 86.62 81 ASP A N 1
ATOM 616 C CA . ASP A 1 81 ? -17.877 -28.298 36.396 1.00 86.62 81 ASP A CA 1
ATOM 617 C C . ASP A 1 81 ? -18.830 -27.336 35.665 1.00 86.62 81 ASP A C 1
ATOM 619 O O . ASP A 1 81 ? -20.039 -27.564 35.619 1.00 86.62 81 ASP A O 1
ATOM 623 N N . CYS A 1 82 ? -18.322 -26.239 35.085 1.00 90.06 82 CYS A N 1
ATOM 624 C CA . CYS A 1 82 ? -19.149 -25.239 34.410 1.00 90.06 82 CYS A CA 1
ATOM 625 C C . CYS A 1 82 ? -18.424 -24.586 33.230 1.00 90.06 82 CYS A C 1
ATOM 627 O O . CYS A 1 82 ? -17.663 -23.621 33.362 1.00 90.06 82 CYS A O 1
ATOM 629 N N . PHE A 1 83 ? -18.753 -25.057 32.028 1.00 88.12 83 PHE A N 1
ATOM 630 C CA . PHE A 1 83 ? -18.159 -24.544 30.799 1.00 88.12 83 PHE A CA 1
ATOM 631 C C . PHE A 1 83 ? -18.482 -23.061 30.536 1.00 88.12 83 PHE A C 1
ATOM 633 O O . PHE A 1 83 ? -17.649 -22.321 30.013 1.00 88.12 83 PHE A O 1
ATOM 640 N N . GLU A 1 84 ? -19.660 -22.576 30.937 1.00 89.25 84 GLU A N 1
ATOM 641 C CA . GLU A 1 84 ? -19.982 -21.150 30.809 1.00 89.25 84 GLU A CA 1
ATOM 642 C C . GLU A 1 84 ? -19.112 -20.266 31.709 1.00 89.25 84 GLU A C 1
ATOM 644 O O . GLU A 1 84 ? -18.715 -19.168 31.302 1.00 89.25 84 GLU A O 1
ATOM 649 N N . ALA A 1 85 ? -18.780 -20.740 32.915 1.00 88.00 85 ALA A N 1
ATOM 650 C CA . ALA A 1 85 ? -17.859 -20.047 33.807 1.00 88.00 85 ALA A CA 1
ATOM 651 C C . ALA A 1 85 ? -16.461 -19.975 33.184 1.00 88.00 85 ALA A C 1
ATOM 653 O O . ALA A 1 85 ? -15.899 -18.881 33.097 1.00 88.00 85 ALA A O 1
ATOM 654 N N . TYR A 1 86 ? -15.965 -21.084 32.622 1.00 93.00 86 TYR A N 1
ATOM 655 C CA . TYR A 1 86 ? -14.735 -21.106 31.824 1.00 93.00 86 TYR A CA 1
ATOM 656 C C . TYR A 1 86 ? -14.755 -20.043 30.712 1.00 93.00 86 TYR A C 1
ATOM 658 O O . TYR A 1 86 ? -13.854 -19.205 30.636 1.00 93.00 86 TYR A O 1
ATOM 666 N N . VAL A 1 87 ? -15.807 -20.009 29.884 1.00 90.75 87 VAL A N 1
ATOM 667 C CA . VAL A 1 87 ? -15.933 -19.039 28.781 1.00 90.75 87 VAL A CA 1
ATOM 668 C C . VAL A 1 87 ? -15.895 -17.599 29.299 1.00 90.75 87 VAL A C 1
ATOM 670 O O . VAL A 1 87 ? -15.226 -16.744 28.708 1.00 90.75 87 VAL A O 1
ATOM 673 N N . ARG A 1 88 ? -16.592 -17.313 30.405 1.00 91.31 88 ARG A N 1
ATOM 674 C CA . ARG A 1 88 ? -16.601 -15.989 31.040 1.00 91.31 88 ARG A CA 1
ATOM 675 C C . ARG A 1 88 ? -15.205 -15.602 31.527 1.00 91.31 88 ARG A C 1
ATOM 677 O O . ARG A 1 88 ? -14.742 -14.506 31.215 1.00 91.31 88 ARG A O 1
ATOM 684 N N . HIS A 1 89 ? -14.508 -16.505 32.215 1.00 89.62 89 HIS A N 1
ATOM 685 C CA . HIS A 1 89 ? -13.150 -16.271 32.705 1.00 89.62 89 HIS A CA 1
ATOM 686 C C . HIS A 1 89 ? -12.141 -16.076 31.567 1.00 89.62 89 HIS A C 1
ATOM 688 O O . HIS A 1 89 ? -11.329 -15.151 31.636 1.00 89.62 89 HIS A O 1
ATOM 694 N N . MET A 1 90 ? -12.236 -16.853 30.485 1.00 93.75 90 MET A N 1
ATOM 695 C CA . MET A 1 90 ? -11.386 -16.680 29.303 1.00 93.75 90 MET A CA 1
ATOM 696 C C . MET A 1 90 ? -11.594 -15.317 28.640 1.00 93.75 90 MET A C 1
ATOM 698 O O . MET A 1 90 ? -10.621 -14.626 28.334 1.00 93.75 90 MET A O 1
ATOM 702 N N . ARG A 1 91 ? -12.849 -14.880 28.467 1.00 91.38 91 ARG A N 1
ATOM 703 C CA . ARG A 1 91 ? -13.164 -13.545 27.923 1.00 91.38 91 ARG A CA 1
ATOM 704 C C . ARG A 1 91 ? -12.585 -12.434 28.796 1.00 91.38 91 ARG A C 1
ATOM 706 O O . ARG A 1 91 ? -11.909 -11.548 28.275 1.00 91.38 91 ARG A O 1
ATOM 713 N N . SER A 1 92 ? -12.787 -12.515 30.111 1.00 90.19 92 SER A N 1
ATOM 714 C CA . SER A 1 92 ? -12.223 -11.555 31.064 1.00 90.19 92 SER A CA 1
ATOM 715 C C . SER A 1 92 ? -10.697 -11.528 31.008 1.00 90.19 92 SER A C 1
ATOM 717 O O . SER A 1 92 ? -10.100 -10.454 31.042 1.00 90.19 92 SER A O 1
ATOM 719 N N . ARG A 1 93 ? -10.045 -12.689 30.866 1.00 90.12 93 ARG A N 1
ATOM 720 C CA . ARG A 1 93 ? -8.583 -12.780 30.786 1.00 90.12 93 ARG A CA 1
ATOM 721 C C . ARG A 1 93 ? -8.032 -12.124 29.522 1.00 90.12 93 ARG A C 1
ATOM 723 O O . ARG A 1 93 ? -7.082 -11.353 29.614 1.00 90.12 93 ARG A O 1
ATOM 730 N N . VAL A 1 94 ? -8.656 -12.372 28.372 1.00 90.94 94 VAL A N 1
ATOM 731 C CA . VAL A 1 94 ? -8.300 -11.728 27.098 1.00 90.94 94 VAL A CA 1
ATOM 732 C C . VAL A 1 94 ? -8.450 -10.207 27.201 1.00 90.94 94 VAL A C 1
ATOM 734 O O . VAL A 1 94 ? -7.528 -9.470 26.858 1.00 90.94 94 VAL A O 1
ATOM 737 N N . GLN A 1 95 ? -9.575 -9.725 27.738 1.00 87.81 95 GLN A N 1
ATOM 738 C CA . GLN A 1 95 ? -9.807 -8.289 27.927 1.00 87.81 95 GLN A CA 1
ATOM 739 C C . GLN A 1 95 ? -8.806 -7.657 28.900 1.00 87.81 95 GLN A C 1
ATOM 741 O O . GLN A 1 95 ? -8.357 -6.534 28.675 1.00 87.81 95 GLN A O 1
ATOM 746 N N . LEU A 1 96 ? -8.437 -8.367 29.970 1.00 88.56 96 LEU A N 1
ATOM 747 C CA . LEU A 1 96 ? -7.439 -7.902 30.929 1.00 88.56 96 LEU A CA 1
ATOM 748 C C . LEU A 1 96 ? -6.070 -7.725 30.263 1.00 88.56 96 LEU A C 1
ATOM 750 O O . LEU A 1 96 ? -5.426 -6.706 30.495 1.00 88.56 96 LEU A O 1
ATOM 754 N N . ILE A 1 97 ? -5.639 -8.6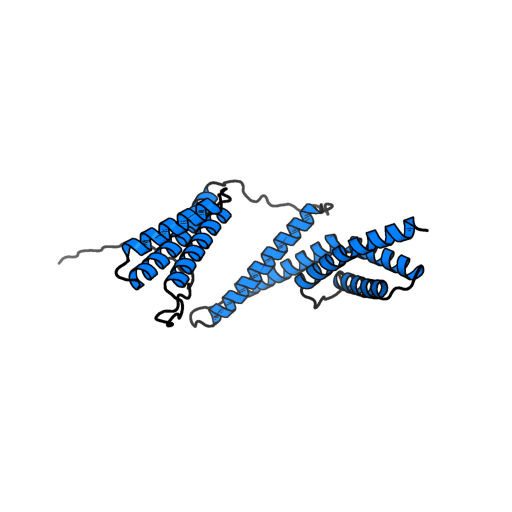82 29.434 1.00 87.62 97 ILE A N 1
ATOM 755 C CA . ILE A 1 97 ? -4.369 -8.599 28.696 1.00 87.62 97 ILE A CA 1
ATOM 756 C C . ILE A 1 97 ? -4.398 -7.413 27.733 1.00 87.62 97 ILE A C 1
ATOM 758 O O . ILE A 1 97 ? -3.463 -6.619 27.736 1.00 87.62 97 ILE A O 1
ATOM 762 N N . ALA A 1 98 ? -5.486 -7.230 26.982 1.00 82.38 98 ALA A N 1
ATOM 763 C CA . ALA A 1 98 ? -5.631 -6.084 26.088 1.00 82.38 98 ALA A CA 1
ATOM 764 C C . ALA A 1 98 ? -5.555 -4.746 26.851 1.00 82.38 98 ALA A C 1
ATOM 766 O O . ALA A 1 98 ? -4.811 -3.847 26.462 1.00 82.38 98 ALA A O 1
ATOM 767 N N . LYS A 1 99 ? -6.270 -4.621 27.980 1.00 86.44 99 LYS A N 1
ATOM 768 C CA . LYS A 1 99 ? -6.286 -3.398 28.802 1.00 86.44 99 LYS A CA 1
ATOM 769 C C . LYS A 1 99 ? -4.934 -3.114 29.459 1.00 86.44 99 LYS A C 1
ATOM 771 O O . LYS A 1 99 ? -4.426 -2.002 29.338 1.00 86.44 99 LYS A O 1
ATOM 776 N N . LYS A 1 100 ? -4.347 -4.105 30.139 1.00 83.31 100 LYS A N 1
ATOM 777 C CA . LYS A 1 100 ? -3.045 -3.961 30.812 1.00 83.31 100 LYS A CA 1
ATOM 778 C C . LYS A 1 100 ? -1.915 -3.759 29.812 1.00 83.31 100 LYS A C 1
ATOM 780 O O . LYS A 1 100 ? -1.038 -2.949 30.064 1.00 83.31 100 LYS A O 1
ATOM 785 N N . GLY A 1 101 ? -1.975 -4.434 28.669 1.00 78.31 101 GLY A N 1
ATOM 786 C CA . GLY A 1 101 ? -1.047 -4.244 27.564 1.00 78.31 101 GLY A CA 1
ATOM 787 C C . GLY A 1 101 ? -1.048 -2.811 27.046 1.00 78.31 101 GLY A C 1
ATOM 788 O O . GLY A 1 101 ? 0.001 -2.186 26.971 1.00 78.31 101 GLY A O 1
ATOM 789 N N . CYS A 1 102 ? -2.227 -2.247 26.768 1.00 72.19 102 CYS A N 1
ATOM 790 C CA . CYS A 1 102 ? -2.337 -0.843 26.372 1.00 72.19 102 CYS A CA 1
ATOM 791 C C . CYS A 1 102 ? -1.864 0.128 27.466 1.00 72.19 102 CYS A C 1
ATOM 793 O O . CYS A 1 102 ? -1.259 1.142 27.138 1.00 72.19 102 CYS A O 1
ATOM 795 N N . ALA A 1 103 ? -2.126 -0.159 28.744 1.00 74.75 103 ALA A N 1
ATOM 796 C CA . ALA A 1 103 ? -1.631 0.666 29.847 1.00 74.75 103 ALA A CA 1
ATOM 797 C C . ALA A 1 103 ? -0.096 0.627 29.953 1.00 74.75 103 ALA A C 1
ATOM 799 O O . ALA A 1 103 ? 0.525 1.674 30.090 1.00 74.75 103 ALA A O 1
ATOM 800 N N . LEU A 1 104 ? 0.511 -0.554 29.812 1.00 75.00 104 LEU A N 1
ATOM 801 C CA . LEU A 1 104 ? 1.962 -0.743 29.866 1.00 75.00 104 LEU A CA 1
ATOM 802 C C . LEU A 1 104 ? 2.682 -0.038 28.705 1.00 75.00 104 LEU A C 1
ATOM 804 O O . LEU A 1 104 ? 3.743 0.546 28.898 1.00 75.00 104 LEU A O 1
ATOM 808 N N . VAL A 1 105 ? 2.078 -0.039 27.512 1.00 68.56 105 VAL A N 1
ATOM 809 C CA . VAL A 1 105 ? 2.585 0.703 26.343 1.00 68.56 105 VAL A CA 1
ATOM 810 C C . VAL A 1 105 ? 2.541 2.217 26.575 1.00 68.56 105 VAL A C 1
ATOM 812 O O . VAL A 1 105 ? 3.472 2.913 26.199 1.00 68.56 105 VAL A O 1
ATOM 815 N N . ARG A 1 106 ? 1.492 2.737 27.228 1.00 71.75 106 ARG A N 1
ATOM 816 C CA . ARG A 1 106 ? 1.410 4.171 27.569 1.00 71.75 106 ARG A CA 1
ATOM 817 C C . ARG A 1 106 ? 2.422 4.576 28.642 1.00 71.75 106 ARG A C 1
ATOM 819 O O . ARG A 1 106 ? 2.996 5.647 28.553 1.00 71.75 106 ARG A O 1
ATOM 826 N N . GLN A 1 107 ? 2.668 3.708 29.624 1.00 70.38 107 GLN A N 1
ATOM 827 C CA . GLN A 1 107 ? 3.675 3.955 30.663 1.00 70.38 107 GLN A CA 1
ATOM 828 C C . GLN A 1 107 ? 5.102 3.970 30.104 1.00 70.38 107 GLN A C 1
ATOM 830 O O . GLN A 1 107 ? 5.932 4.722 30.588 1.00 70.38 107 GLN A O 1
ATOM 835 N N . THR A 1 108 ? 5.383 3.171 29.073 1.00 59.50 108 THR A N 1
ATOM 836 C CA . THR A 1 108 ? 6.701 3.150 28.415 1.00 59.50 108 THR A CA 1
ATOM 837 C C . THR A 1 108 ? 6.900 4.293 27.419 1.00 59.50 108 THR A C 1
ATOM 839 O O . THR A 1 108 ? 8.041 4.615 27.116 1.00 59.50 108 THR A O 1
ATOM 842 N N . SER A 1 109 ? 5.829 4.932 26.933 1.00 54.19 109 SER A N 1
ATOM 843 C CA . SER A 1 109 ? 5.936 6.129 26.086 1.00 54.19 109 SER A CA 1
ATOM 844 C C . SER A 1 109 ? 6.154 7.432 26.861 1.00 54.19 109 SER A C 1
ATOM 846 O O . SER A 1 109 ? 6.610 8.395 26.259 1.00 54.19 109 SER A O 1
ATOM 848 N N . ASP A 1 110 ? 5.836 7.478 28.160 1.00 47.84 110 ASP A N 1
ATOM 849 C CA . ASP A 1 110 ? 6.044 8.678 28.994 1.00 47.84 110 ASP A CA 1
ATOM 850 C C . ASP A 1 110 ? 7.510 8.854 29.452 1.00 47.84 110 ASP A C 1
ATOM 852 O O . ASP A 1 110 ? 7.891 9.955 29.841 1.00 47.84 110 ASP A O 1
ATOM 856 N N . ASP A 1 111 ? 8.348 7.813 29.355 1.00 41.31 111 ASP A N 1
ATOM 857 C CA . ASP A 1 111 ? 9.780 7.866 29.711 1.00 41.31 111 ASP A CA 1
ATOM 858 C C . ASP A 1 111 ? 10.710 8.211 28.525 1.00 41.31 111 ASP A C 1
ATOM 860 O O . ASP A 1 111 ? 11.919 8.353 28.711 1.00 41.31 111 ASP A O 1
ATOM 864 N N . ASP A 1 112 ? 10.175 8.402 27.313 1.00 39.09 112 ASP A N 1
ATOM 865 C CA . ASP A 1 112 ? 10.952 8.790 26.125 1.00 39.09 112 ASP A CA 1
ATOM 866 C C . ASP A 1 112 ? 10.806 10.306 25.872 1.00 39.09 112 ASP A C 1
ATOM 868 O O . ASP A 1 112 ? 10.146 10.774 24.942 1.00 39.09 112 ASP A O 1
ATOM 872 N N . VAL A 1 113 ? 11.389 11.110 26.768 1.00 48.28 113 VAL A N 1
ATOM 873 C CA . VAL A 1 113 ? 11.491 12.569 26.604 1.00 48.28 113 VAL A CA 1
ATOM 874 C C . VAL A 1 113 ? 12.667 12.903 25.688 1.00 48.28 113 VAL A C 1
ATOM 876 O O . VAL A 1 113 ? 13.821 12.870 26.112 1.00 48.28 113 VAL A O 1
ATOM 879 N N . MET A 1 114 ? 12.369 13.323 24.456 1.00 38.69 114 MET A N 1
ATOM 880 C CA . MET A 1 114 ? 13.224 14.206 23.647 1.00 38.69 114 MET A CA 1
ATOM 881 C C . MET A 1 114 ? 12.463 14.736 22.414 1.00 38.69 114 MET A C 1
ATOM 883 O O . MET A 1 114 ? 11.571 14.065 21.904 1.00 38.69 114 MET A O 1
ATOM 887 N N . PRO A 1 115 ? 12.843 15.905 21.874 1.00 40.69 115 PRO A N 1
ATOM 888 C CA . PRO A 1 115 ? 12.576 17.238 22.393 1.00 40.69 115 PRO A CA 1
ATOM 889 C C . PRO A 1 115 ? 11.516 17.983 21.550 1.00 40.69 115 PRO A C 1
ATOM 891 O O . PRO A 1 115 ? 11.069 17.532 20.500 1.00 40.69 115 PRO A O 1
ATOM 894 N N . THR A 1 116 ? 11.126 19.154 22.051 1.00 35.22 116 THR A N 1
ATOM 895 C CA . THR A 1 116 ? 10.290 20.202 21.434 1.00 35.22 116 THR A CA 1
ATOM 896 C C . THR A 1 116 ? 10.447 20.371 19.914 1.00 35.22 116 THR A C 1
ATOM 898 O O . THR A 1 116 ? 11.577 20.357 19.424 1.00 35.22 116 THR A O 1
ATOM 901 N N . PRO A 1 117 ? 9.354 20.643 19.169 1.00 41.78 117 PRO A N 1
ATOM 902 C CA . PRO A 1 117 ? 9.445 20.960 17.752 1.00 41.78 117 PRO A CA 1
ATOM 903 C C . PRO A 1 117 ? 10.076 22.345 17.583 1.00 41.78 117 PRO A C 1
ATOM 905 O O . PRO A 1 117 ? 9.489 23.358 17.961 1.00 41.78 117 PRO A O 1
ATOM 908 N N . THR A 1 118 ? 11.278 22.392 17.020 1.00 34.69 118 THR A N 1
ATOM 909 C CA . THR A 1 118 ? 11.848 23.630 16.490 1.00 34.69 118 THR A CA 1
ATOM 910 C C . THR A 1 118 ? 11.124 23.961 15.188 1.00 34.69 118 THR A C 1
ATOM 912 O O . THR A 1 118 ? 11.080 23.136 14.272 1.00 34.69 118 THR A O 1
ATOM 915 N N . GLU A 1 119 ? 10.540 25.156 15.111 1.00 37.91 119 GLU A N 1
ATOM 916 C CA . GLU A 1 119 ? 10.018 25.728 13.871 1.00 37.91 119 GLU A CA 1
ATOM 917 C C . GLU A 1 119 ? 11.102 25.694 12.786 1.00 37.91 119 GLU A C 1
ATOM 919 O O . GLU A 1 119 ? 12.227 26.156 12.992 1.00 37.91 119 GLU A O 1
ATOM 924 N N . SER A 1 120 ? 10.776 25.118 11.629 1.00 32.75 120 SER A N 1
ATOM 925 C CA . SER A 1 120 ? 11.645 25.153 10.455 1.00 32.75 120 SER A CA 1
ATOM 926 C C . SER A 1 120 ? 11.318 26.411 9.662 1.00 32.75 120 SER A C 1
ATOM 928 O O . SER A 1 120 ? 10.298 26.488 8.980 1.00 32.75 120 SER A O 1
ATOM 930 N N . THR A 1 121 ? 12.194 27.400 9.791 1.00 38.56 121 THR A N 1
ATOM 931 C CA . THR A 1 121 ? 12.292 28.552 8.900 1.00 38.56 121 THR A CA 1
ATOM 932 C C . THR A 1 121 ? 12.559 28.097 7.465 1.00 38.56 121 THR A C 1
ATOM 934 O O . THR A 1 121 ? 13.355 27.192 7.218 1.00 38.56 121 THR A O 1
ATOM 937 N N . ASP A 1 122 ? 11.875 28.779 6.554 1.00 44.41 122 ASP A N 1
ATOM 938 C CA . ASP A 1 122 ? 11.983 28.784 5.097 1.00 44.41 122 ASP A CA 1
ATOM 939 C C . ASP A 1 122 ? 13.420 28.562 4.570 1.00 44.41 122 ASP A C 1
ATOM 941 O O . ASP A 1 122 ? 14.342 29.317 4.894 1.00 44.41 122 ASP A O 1
ATOM 945 N N . ALA A 1 123 ? 13.611 27.530 3.742 1.00 33.94 123 ALA A N 1
ATOM 946 C CA . ALA A 1 123 ? 14.837 27.311 2.980 1.00 33.94 123 ALA A CA 1
ATOM 947 C C . ALA A 1 123 ? 14.523 26.683 1.610 1.00 33.94 123 ALA A C 1
ATOM 949 O O . ALA A 1 123 ? 13.747 25.735 1.493 1.00 33.94 123 ALA A O 1
ATOM 950 N N . ALA A 1 124 ? 15.153 27.252 0.581 1.00 36.56 124 ALA A N 1
ATOM 951 C CA . ALA A 1 124 ? 15.061 26.917 -0.840 1.00 36.56 124 ALA A CA 1
ATOM 952 C C . ALA A 1 124 ? 15.366 25.423 -1.152 1.00 36.56 124 ALA A C 1
ATOM 954 O O . ALA A 1 124 ? 15.896 24.714 -0.296 1.00 36.56 124 ALA A O 1
ATOM 955 N N . PRO A 1 125 ? 15.038 24.915 -2.363 1.00 46.88 125 PRO A N 1
ATOM 956 C CA . PRO A 1 125 ? 14.721 23.510 -2.595 1.00 46.88 125 PRO A CA 1
ATOM 957 C C . PRO A 1 125 ? 15.952 22.624 -2.396 1.00 46.88 125 PRO A C 1
ATOM 959 O O . PRO A 1 125 ? 16.860 22.592 -3.227 1.00 46.88 125 PRO A O 1
ATOM 962 N N . ALA A 1 126 ? 15.977 21.892 -1.286 1.00 44.25 126 ALA A N 1
ATOM 963 C CA . ALA A 1 126 ? 16.957 20.847 -1.059 1.00 44.25 126 ALA A CA 1
ATOM 964 C C . ALA A 1 126 ? 16.679 19.684 -2.020 1.00 44.25 126 ALA A C 1
ATOM 966 O O . ALA A 1 126 ? 15.533 19.270 -2.203 1.00 44.25 126 ALA A O 1
ATOM 967 N N . SER A 1 127 ? 17.734 19.152 -2.636 1.00 48.56 127 SER A N 1
ATOM 968 C CA . SER A 1 127 ? 17.692 17.885 -3.358 1.00 48.56 127 SER A CA 1
ATOM 969 C C . SER A 1 127 ? 17.286 16.782 -2.378 1.00 48.56 127 SER A C 1
ATOM 971 O O . SER A 1 127 ? 18.128 16.273 -1.640 1.00 48.56 127 SER A O 1
ATOM 973 N N . THR A 1 128 ? 15.995 16.462 -2.333 1.00 61.09 128 THR A N 1
ATOM 974 C CA . THR A 1 128 ? 15.432 15.449 -1.437 1.00 61.09 128 THR A CA 1
ATOM 975 C C . THR A 1 128 ? 16.088 14.106 -1.713 1.00 61.09 128 THR A C 1
ATOM 977 O O . THR A 1 128 ? 16.072 13.637 -2.856 1.00 61.09 128 THR A O 1
ATOM 980 N N . THR A 1 129 ? 16.649 13.473 -0.688 1.00 72.88 129 THR A N 1
ATOM 981 C CA . THR A 1 129 ? 17.209 12.128 -0.841 1.00 72.88 129 THR A CA 1
ATOM 982 C C . THR A 1 129 ? 16.082 11.113 -1.125 1.00 72.88 129 THR A C 1
ATOM 984 O O . THR A 1 129 ? 14.922 11.342 -0.759 1.00 72.88 129 THR A O 1
ATOM 987 N N . PRO A 1 130 ? 16.366 9.978 -1.796 1.00 74.56 130 PRO A N 1
ATOM 988 C CA . PRO A 1 130 ? 15.360 8.937 -2.053 1.00 74.56 130 PRO A CA 1
ATOM 989 C C . PRO A 1 130 ? 14.743 8.367 -0.761 1.00 74.56 130 PRO A C 1
ATOM 991 O O . PRO A 1 130 ? 13.587 7.943 -0.750 1.00 74.56 130 PRO A O 1
ATOM 994 N N . GLU A 1 131 ? 15.489 8.388 0.346 1.00 79.38 131 GLU A N 1
ATOM 995 C CA . GLU A 1 131 ? 15.000 7.975 1.665 1.00 79.38 131 GLU A CA 1
ATOM 996 C C . GLU A 1 131 ? 14.023 8.996 2.261 1.00 79.38 131 GLU A C 1
ATOM 998 O O . GLU A 1 131 ? 12.969 8.612 2.768 1.00 79.38 131 GLU A O 1
ATOM 1003 N N . GLU A 1 132 ? 14.309 10.294 2.132 1.00 81.81 132 GLU A N 1
ATOM 1004 C CA . GLU A 1 132 ? 13.402 11.370 2.555 1.00 81.81 132 GLU A CA 1
ATOM 1005 C C . GLU A 1 132 ? 12.086 11.347 1.774 1.00 81.81 132 GLU A C 1
ATOM 1007 O O . GLU A 1 132 ? 11.013 11.516 2.352 1.00 81.81 132 GLU A O 1
ATOM 1012 N N . THR A 1 133 ? 12.139 11.075 0.468 1.00 80.56 133 THR A N 1
ATOM 1013 C CA . THR A 1 133 ? 10.927 10.954 -0.358 1.00 80.56 133 THR A CA 1
ATOM 1014 C C . THR A 1 133 ? 10.111 9.714 -0.005 1.00 80.56 133 THR A C 1
ATOM 1016 O O . THR A 1 133 ? 8.881 9.782 0.029 1.00 80.56 133 THR A O 1
ATOM 1019 N N . ALA A 1 134 ? 10.764 8.596 0.322 1.00 82.81 134 ALA A N 1
ATOM 1020 C CA . ALA A 1 134 ? 10.083 7.402 0.813 1.00 82.81 134 ALA A CA 1
ATOM 1021 C C . ALA A 1 134 ? 9.437 7.631 2.191 1.00 82.81 134 ALA A C 1
ATOM 1023 O O . ALA A 1 134 ? 8.302 7.201 2.420 1.00 82.81 134 ALA A O 1
ATOM 1024 N N . ALA A 1 135 ? 10.120 8.337 3.096 1.00 83.25 135 ALA A N 1
ATOM 1025 C CA . ALA A 1 135 ? 9.580 8.708 4.400 1.00 83.25 135 ALA A CA 1
ATOM 1026 C C . ALA A 1 135 ? 8.377 9.658 4.263 1.00 83.25 135 ALA A C 1
ATOM 1028 O O . ALA A 1 135 ? 7.333 9.420 4.877 1.00 83.25 135 ALA A O 1
ATOM 1029 N N . ALA A 1 136 ? 8.480 10.674 3.400 1.00 83.25 13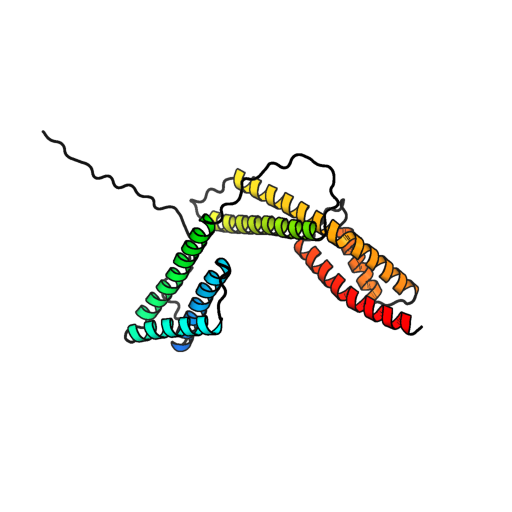6 ALA A N 1
ATOM 1030 C CA . ALA A 1 136 ? 7.390 11.599 3.095 1.00 83.25 136 ALA A CA 1
ATOM 1031 C C . ALA A 1 136 ? 6.167 10.867 2.517 1.00 83.25 136 ALA A C 1
ATOM 1033 O O . ALA A 1 136 ? 5.045 11.080 2.978 1.00 83.25 136 ALA A O 1
ATOM 1034 N N . PHE A 1 137 ? 6.382 9.929 1.589 1.00 86.62 137 PHE A N 1
ATOM 1035 C CA . PHE A 1 137 ? 5.325 9.081 1.039 1.00 86.62 137 PHE A CA 1
ATOM 1036 C C . PHE A 1 137 ? 4.616 8.260 2.126 1.00 86.62 137 PHE A C 1
ATOM 1038 O O . PHE A 1 137 ? 3.385 8.264 2.210 1.00 86.62 137 PHE A O 1
ATOM 1045 N N . GLN A 1 138 ? 5.375 7.585 2.998 1.00 87.44 138 GLN A N 1
ATOM 1046 C CA . GLN A 1 138 ? 4.809 6.792 4.094 1.00 87.44 138 GLN A CA 1
ATOM 1047 C C . GLN A 1 138 ? 4.010 7.663 5.068 1.00 87.44 138 GLN A C 1
ATOM 1049 O O . GLN A 1 138 ? 2.902 7.297 5.464 1.00 87.44 138 GLN A O 1
ATOM 1054 N N . GLN A 1 139 ? 4.539 8.834 5.424 1.00 88.00 139 GLN A N 1
ATOM 1055 C CA . GLN A 1 139 ? 3.867 9.769 6.319 1.00 88.00 139 GLN A CA 1
ATOM 1056 C C . GLN A 1 139 ? 2.570 10.307 5.703 1.00 88.00 139 GLN A C 1
ATOM 1058 O O . GLN A 1 139 ? 1.536 10.334 6.376 1.00 88.00 139 GLN A O 1
ATOM 1063 N N . ALA A 1 140 ? 2.588 10.683 4.425 1.00 85.56 1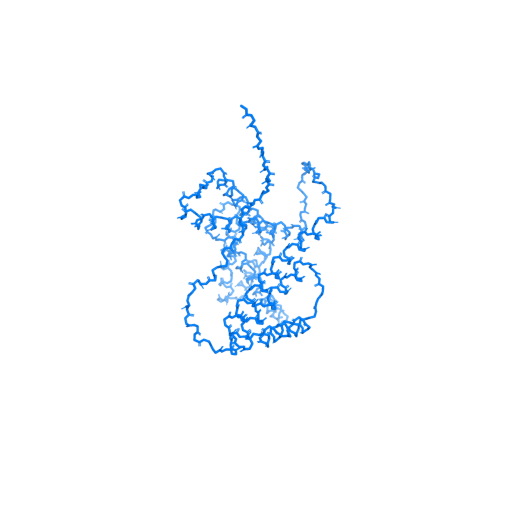40 ALA A N 1
ATOM 1064 C CA . ALA A 1 140 ? 1.405 11.142 3.709 1.00 85.56 140 ALA A CA 1
ATOM 1065 C C . ALA A 1 140 ? 0.338 10.035 3.621 1.00 85.56 140 ALA A C 1
ATOM 1067 O O . ALA A 1 140 ? -0.845 10.270 3.878 1.00 85.56 140 ALA A O 1
ATOM 1068 N N . GLN A 1 141 ? 0.747 8.790 3.376 1.00 86.81 141 GLN A N 1
ATOM 1069 C CA . GLN A 1 141 ? -0.171 7.655 3.335 1.00 86.81 141 GLN A CA 1
ATOM 1070 C C . GLN A 1 141 ? -0.770 7.324 4.711 1.00 86.81 141 GLN A C 1
ATOM 1072 O O . GLN A 1 141 ? -1.953 6.980 4.809 1.00 86.81 141 GLN A O 1
ATOM 1077 N N . LEU A 1 142 ? 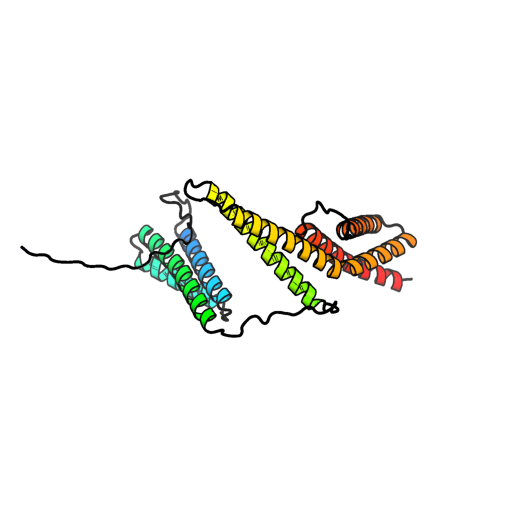-0.005 7.492 5.792 1.00 88.25 142 LEU A N 1
ATOM 1078 C CA . LEU A 1 142 ? -0.526 7.406 7.158 1.00 88.25 142 LEU A CA 1
ATOM 1079 C C . LEU A 1 142 ? -1.568 8.498 7.432 1.00 88.25 142 LEU A C 1
ATOM 1081 O O . LEU A 1 142 ? -2.660 8.184 7.901 1.00 88.25 142 LEU A O 1
ATOM 1085 N N . ARG A 1 143 ? -1.293 9.758 7.074 1.00 86.50 143 ARG A N 1
ATOM 1086 C CA . ARG A 1 143 ? -2.264 10.862 7.219 1.00 86.50 143 ARG A CA 1
ATOM 1087 C C . ARG A 1 143 ? -3.561 10.574 6.460 1.00 86.50 143 ARG A C 1
ATOM 1089 O O . ARG A 1 143 ? -4.648 10.698 7.024 1.00 86.50 143 ARG A O 1
ATOM 1096 N N . TYR A 1 144 ? -3.450 10.105 5.216 1.00 86.38 144 TYR A N 1
ATOM 1097 C CA . TYR A 1 144 ? -4.604 9.744 4.394 1.00 86.38 144 TYR A CA 1
ATOM 1098 C C . TYR A 1 144 ? -5.431 8.600 5.002 1.00 86.38 144 TYR A C 1
ATOM 1100 O O . TYR A 1 144 ? -6.657 8.685 5.091 1.00 86.38 144 TYR A O 1
ATOM 1108 N N . THR A 1 145 ? -4.774 7.525 5.444 1.00 86.38 145 THR A N 1
ATOM 1109 C CA . THR A 1 145 ? -5.457 6.354 6.021 1.00 86.38 145 THR A CA 1
ATOM 1110 C C . THR A 1 145 ? -6.128 6.679 7.351 1.00 86.38 145 THR A C 1
ATOM 1112 O O . THR A 1 145 ? -7.270 6.268 7.567 1.00 86.38 145 THR A O 1
ATOM 1115 N N . VAL A 1 146 ? -5.480 7.467 8.212 1.00 88.88 146 VAL A N 1
ATOM 1116 C CA . VAL A 1 146 ? -6.078 7.955 9.461 1.00 88.88 146 VAL A CA 1
ATOM 1117 C C . VAL A 1 146 ? -7.336 8.775 9.163 1.00 88.88 146 VAL A C 1
ATOM 1119 O O . VAL A 1 146 ? -8.396 8.441 9.695 1.00 88.88 146 VAL A O 1
ATOM 1122 N N . GLY A 1 147 ? -7.272 9.745 8.245 1.00 86.69 147 GLY A N 1
ATOM 1123 C CA . GLY A 1 147 ? -8.442 10.530 7.830 1.00 86.69 147 GLY A CA 1
ATOM 1124 C C . GLY A 1 147 ? -9.582 9.660 7.284 1.00 86.69 147 GLY A C 1
ATOM 1125 O O . GLY A 1 147 ? -10.718 9.740 7.752 1.00 86.69 147 GLY A O 1
ATOM 1126 N N . ALA A 1 148 ? -9.276 8.720 6.387 1.00 86.25 148 ALA A N 1
ATOM 1127 C CA . ALA A 1 148 ? -10.277 7.815 5.820 1.00 86.25 148 ALA A CA 1
ATOM 1128 C C . ALA A 1 148 ? -10.942 6.921 6.887 1.00 86.25 148 ALA A C 1
ATOM 1130 O O . ALA A 1 148 ? -12.157 6.685 6.851 1.00 86.25 148 ALA A O 1
ATOM 1131 N N . THR A 1 149 ? -10.172 6.424 7.864 1.00 87.25 149 THR A N 1
ATOM 1132 C CA . THR A 1 149 ? -10.730 5.649 8.985 1.00 87.25 149 THR A CA 1
ATOM 1133 C C . THR A 1 149 ? -11.590 6.506 9.905 1.00 87.25 149 THR A C 1
ATOM 1135 O O . THR A 1 149 ? -12.634 6.032 10.361 1.00 87.25 149 THR A O 1
ATOM 1138 N N . TRP A 1 150 ? -11.206 7.765 10.130 1.00 88.94 150 TRP A N 1
ATOM 1139 C CA . TRP A 1 150 ? -11.998 8.720 10.891 1.00 88.94 150 TRP A CA 1
ATOM 1140 C C . TRP A 1 150 ? -13.346 8.974 10.213 1.00 88.94 150 TRP A C 1
ATOM 1142 O O . TRP A 1 150 ? -14.373 8.746 10.848 1.00 88.94 150 TRP A O 1
ATOM 1152 N N . ILE A 1 151 ? -13.370 9.288 8.911 1.00 85.56 151 ILE A N 1
ATOM 1153 C CA . ILE A 1 151 ? -14.615 9.492 8.143 1.00 85.56 151 ILE A CA 1
ATOM 1154 C C . ILE A 1 151 ? -15.506 8.249 8.225 1.00 85.56 151 ILE A C 1
ATOM 1156 O O . ILE A 1 151 ? -16.708 8.333 8.487 1.00 85.56 151 ILE A O 1
ATOM 1160 N N . LYS A 1 152 ? -14.927 7.055 8.053 1.00 87.62 152 LYS A N 1
ATOM 1161 C CA . LYS A 1 152 ? -15.673 5.793 8.161 1.00 87.62 152 LYS A CA 1
ATOM 1162 C C . LYS A 1 152 ? -16.281 5.601 9.553 1.00 87.62 152 LYS A C 1
ATOM 1164 O O . LYS A 1 152 ? -17.406 5.113 9.662 1.00 87.62 152 LYS A O 1
ATOM 1169 N N . ASN A 1 153 ? -15.558 5.969 10.606 1.00 85.44 153 ASN A N 1
ATOM 1170 C CA . ASN A 1 153 ? -16.047 5.896 11.979 1.00 85.44 153 ASN A CA 1
ATOM 1171 C C . ASN A 1 153 ? -17.111 6.961 12.264 1.00 85.44 153 ASN A C 1
ATOM 1173 O O . ASN A 1 153 ? -18.096 6.643 12.929 1.00 85.44 153 ASN A O 1
ATOM 1177 N N . GLN A 1 154 ? -16.985 8.167 11.706 1.00 83.06 154 GLN A N 1
ATOM 1178 C CA . GLN A 1 154 ? -18.014 9.201 11.807 1.00 83.06 154 GLN A CA 1
ATOM 1179 C C . GLN A 1 154 ? -19.311 8.778 11.123 1.00 83.06 154 GLN A C 1
ATOM 1181 O O . GLN A 1 154 ? -20.367 8.858 11.735 1.00 83.06 154 GLN A O 1
ATOM 1186 N N . ARG A 1 155 ? -19.249 8.181 9.927 1.00 82.69 155 ARG A N 1
ATOM 1187 C CA . ARG A 1 155 ? -20.434 7.617 9.249 1.00 82.69 155 ARG A CA 1
ATOM 1188 C C . ARG A 1 155 ? -21.124 6.498 10.035 1.00 82.69 155 ARG A C 1
ATOM 1190 O O . ARG A 1 155 ? -22.318 6.261 9.869 1.00 82.69 155 ARG A O 1
ATOM 1197 N N . LYS A 1 156 ? -20.377 5.752 10.854 1.00 84.25 156 LYS A N 1
ATOM 1198 C CA . LYS A 1 156 ? -20.962 4.759 11.769 1.00 84.25 156 LYS A CA 1
ATOM 1199 C C . LYS A 1 156 ? -21.598 5.434 12.979 1.00 84.25 156 LYS A C 1
ATOM 1201 O O . LYS A 1 156 ? -22.673 5.017 13.398 1.00 84.25 156 LYS A O 1
ATOM 1206 N N . ARG A 1 157 ? -20.937 6.461 13.520 1.00 79.94 157 ARG A N 1
ATOM 1207 C CA . ARG A 1 157 ? -21.399 7.231 14.677 1.00 79.94 157 ARG A CA 1
ATOM 1208 C C . ARG A 1 157 ? -22.636 8.070 14.368 1.00 79.94 157 ARG A C 1
ATOM 1210 O O . ARG A 1 157 ? -23.546 8.052 15.181 1.00 79.94 157 ARG A O 1
ATOM 1217 N N . SER A 1 158 ? -22.740 8.657 13.176 1.00 76.12 158 SER A N 1
ATOM 1218 C CA . SER A 1 158 ? -23.882 9.475 12.732 1.00 76.12 158 SER A CA 1
ATOM 1219 C C . SER A 1 158 ? -25.230 8.743 12.730 1.00 76.12 158 SER A C 1
ATOM 1221 O O . SER A 1 158 ? -26.280 9.372 12.649 1.00 76.12 158 SER A O 1
ATOM 1223 N N . ARG A 1 159 ? -25.227 7.410 12.867 1.00 77.38 159 ARG A N 1
ATOM 1224 C CA . ARG A 1 159 ? -26.434 6.594 13.080 1.00 77.38 159 ARG A CA 1
ATOM 1225 C C . ARG A 1 159 ? -27.037 6.766 14.478 1.00 77.38 159 ARG A C 1
ATOM 1227 O O . ARG A 1 159 ? -28.183 6.381 14.697 1.00 77.38 159 ARG A O 1
ATOM 1234 N N . PHE A 1 160 ? -26.283 7.318 15.425 1.00 78.50 160 PHE A N 1
ATOM 1235 C CA . PHE A 1 160 ? -26.713 7.541 16.796 1.00 78.50 160 PHE A CA 1
ATOM 1236 C C . PHE A 1 160 ? -27.147 8.998 16.984 1.00 78.50 160 PHE A C 1
ATOM 1238 O O . PHE A 1 160 ? -26.388 9.926 16.727 1.00 78.50 160 PHE A O 1
ATOM 1245 N N . ARG A 1 161 ? -28.369 9.201 17.497 1.00 59.81 161 ARG A N 1
ATOM 1246 C CA . ARG A 1 161 ? -29.006 10.527 17.666 1.00 59.81 161 ARG A CA 1
ATOM 1247 C C . ARG A 1 161 ? -28.226 11.535 18.522 1.00 59.81 161 ARG A C 1
ATOM 1249 O O . ARG A 1 161 ? -28.545 12.714 18.492 1.00 59.81 161 ARG A O 1
ATOM 1256 N N . TRP A 1 162 ? -27.252 11.076 19.300 1.00 65.94 162 TRP A N 1
ATOM 1257 C CA . TRP A 1 162 ? -26.438 11.896 20.198 1.00 65.94 162 TRP A CA 1
ATOM 1258 C C . TRP A 1 162 ? -25.058 12.241 19.624 1.00 65.94 162 TRP A C 1
ATOM 1260 O O . TRP A 1 162 ? -24.332 13.016 20.241 1.00 65.94 162 TRP A O 1
ATOM 1270 N N . SER A 1 163 ? -24.674 11.709 18.456 1.00 61.41 163 SER A N 1
ATOM 1271 C CA . SER A 1 163 ? -23.449 12.149 17.792 1.00 61.41 163 SER A CA 1
ATOM 1272 C C . SER A 1 163 ? -23.745 13.382 16.942 1.00 61.41 163 SER A C 1
ATOM 1274 O O . SER A 1 163 ? -24.382 13.283 15.893 1.00 61.41 163 SER A O 1
ATOM 1276 N N . VAL A 1 164 ? -23.268 14.539 17.378 1.00 61.53 164 VAL A N 1
ATOM 1277 C CA . VAL A 1 164 ? -23.188 15.722 16.523 1.00 61.53 164 VAL A CA 1
ATOM 1278 C C . VAL A 1 164 ? -21.770 15.744 15.969 1.00 61.53 164 VAL A C 1
ATOM 1280 O O . VAL A 1 164 ? -20.823 15.994 16.711 1.00 61.53 164 VAL A O 1
ATOM 1283 N N . ALA A 1 165 ? -21.607 15.397 14.692 1.00 63.09 165 ALA A N 1
ATOM 1284 C CA . ALA A 1 165 ? -20.335 15.612 14.015 1.00 63.09 165 ALA A CA 1
ATOM 1285 C C . ALA A 1 165 ? -20.146 17.123 13.841 1.00 63.09 165 ALA A C 1
ATOM 1287 O O . ALA A 1 165 ? -21.049 17.807 13.356 1.00 63.09 165 ALA A O 1
ATOM 1288 N N . SER A 1 166 ? -19.005 17.652 14.279 1.00 78.06 166 SER A N 1
ATOM 1289 C CA . SER A 1 166 ? -18.685 19.062 14.077 1.00 78.06 166 SER A CA 1
ATOM 1290 C C . SER A 1 166 ? -18.339 19.285 12.598 1.00 78.06 166 SER A C 1
ATOM 1292 O O . SER A 1 166 ? -17.375 18.683 12.118 1.00 78.06 166 SER A O 1
ATOM 1294 N N . PRO A 1 167 ? -19.057 20.154 11.863 1.00 78.19 167 PRO A N 1
ATOM 1295 C CA . PRO A 1 167 ? -18.752 20.427 10.456 1.00 78.19 167 PRO A CA 1
ATOM 1296 C C . PRO A 1 167 ? -17.355 21.043 10.267 1.00 78.19 167 PRO A C 1
ATOM 1298 O O . PRO A 1 167 ? -16.749 20.885 9.212 1.00 78.19 167 PRO A O 1
ATOM 1301 N N . ALA A 1 168 ? -16.811 21.697 11.301 1.00 84.12 168 ALA A N 1
ATOM 1302 C CA . ALA A 1 168 ? -15.444 22.213 11.291 1.00 84.12 168 ALA A CA 1
ATOM 1303 C C . ALA A 1 168 ? -14.391 21.091 11.358 1.00 84.12 168 ALA A C 1
ATOM 1305 O O . ALA A 1 168 ? -13.347 21.191 10.717 1.00 84.12 168 ALA A O 1
ATOM 1306 N N . GLU A 1 169 ? -14.664 20.010 12.098 1.00 82.69 169 GLU A N 1
ATOM 1307 C CA . GLU A 1 169 ? -13.769 18.847 12.161 1.00 82.69 169 GLU A CA 1
ATOM 1308 C C . GLU A 1 169 ? -13.792 18.056 10.852 1.00 82.69 169 GLU A C 1
ATOM 1310 O O . GLU A 1 169 ? -12.743 17.627 10.381 1.00 82.69 169 GLU A O 1
ATOM 1315 N N . GLU A 1 170 ? -14.968 17.895 10.240 1.00 84.56 170 GLU A N 1
ATOM 1316 C CA . GLU A 1 170 ? -15.104 17.215 8.947 1.00 84.56 170 GLU A CA 1
ATOM 1317 C C . GLU A 1 170 ? -14.359 17.974 7.840 1.00 84.56 170 GLU A C 1
ATOM 1319 O O . GLU A 1 170 ? -13.514 17.387 7.167 1.00 84.56 170 GLU A O 1
ATOM 1324 N N . ALA A 1 171 ? -14.550 19.296 7.748 1.00 87.50 171 ALA A N 1
ATOM 1325 C CA . ALA A 1 171 ? -13.815 20.138 6.803 1.00 87.50 171 ALA A CA 1
ATOM 1326 C C . ALA A 1 171 ? -12.291 20.096 7.028 1.00 87.50 171 ALA A C 1
ATOM 1328 O O . ALA A 1 171 ? -11.518 20.088 6.069 1.00 87.50 171 ALA A O 1
ATOM 1329 N N . HIS A 1 172 ? -11.842 20.038 8.287 1.00 86.94 172 HIS A N 1
ATOM 1330 C CA . HIS A 1 172 ? -10.423 19.897 8.606 1.00 86.94 172 HIS A CA 1
ATOM 1331 C C . HIS A 1 172 ? -9.864 18.539 8.157 1.00 86.94 172 HIS A C 1
ATOM 1333 O O . HIS A 1 172 ? -8.798 18.487 7.544 1.00 86.94 172 HIS A O 1
ATOM 1339 N N . VAL A 1 173 ? -10.578 17.439 8.419 1.00 87.38 173 VAL A N 1
ATOM 1340 C CA . VAL A 1 173 ? -10.155 16.095 7.994 1.00 87.38 173 VAL A CA 1
ATOM 1341 C C . VAL A 1 173 ? -10.119 15.987 6.471 1.00 87.38 173 VAL A C 1
ATOM 1343 O O . VAL A 1 173 ? -9.159 15.433 5.933 1.00 87.38 173 VAL A O 1
ATOM 1346 N N . ASP A 1 174 ? -11.094 16.567 5.774 1.00 87.69 174 ASP A N 1
ATOM 1347 C CA . ASP A 1 174 ? -11.108 16.616 4.312 1.00 87.69 174 ASP A CA 1
ATOM 1348 C C . ASP A 1 174 ? -9.924 17.421 3.757 1.00 87.69 174 ASP A C 1
ATOM 1350 O O . ASP A 1 174 ? -9.255 16.964 2.827 1.00 87.69 174 ASP A O 1
ATOM 1354 N N . ALA A 1 175 ? -9.590 18.565 4.364 1.00 88.38 175 ALA A N 1
ATOM 1355 C CA . ALA A 1 175 ? -8.417 19.356 3.986 1.00 88.38 175 ALA A CA 1
ATOM 1356 C C . ALA A 1 175 ? -7.100 18.588 4.206 1.00 88.38 175 ALA A C 1
ATOM 1358 O O . ALA A 1 175 ? -6.242 18.554 3.320 1.00 88.38 175 ALA A O 1
ATOM 1359 N N . VAL A 1 176 ? -6.954 17.909 5.350 1.00 88.25 176 VAL A N 1
ATOM 1360 C CA . VAL A 1 176 ? -5.785 17.062 5.648 1.00 88.25 176 VAL A CA 1
ATOM 1361 C C . VAL A 1 176 ? -5.687 15.897 4.663 1.00 88.25 176 VAL A C 1
ATOM 1363 O O . VAL A 1 176 ? -4.597 15.576 4.195 1.00 88.25 176 VAL A O 1
ATOM 1366 N N . MET A 1 177 ? -6.809 15.270 4.304 1.00 88.06 177 MET A N 1
ATOM 1367 C CA . MET A 1 177 ? -6.831 14.190 3.316 1.00 88.06 177 MET A CA 1
ATOM 1368 C C . MET A 1 177 ? -6.502 14.677 1.904 1.00 88.06 177 MET A C 1
ATOM 1370 O O . MET A 1 177 ? -5.805 13.969 1.177 1.00 88.06 177 MET A O 1
ATOM 1374 N N . ALA A 1 178 ? -6.978 15.859 1.510 1.00 87.88 178 ALA A N 1
ATOM 1375 C CA . ALA A 1 178 ? -6.658 16.469 0.223 1.00 87.88 178 ALA A CA 1
ATOM 1376 C C . ALA A 1 178 ? -5.160 16.797 0.120 1.00 87.88 178 ALA A C 1
ATOM 1378 O O . ALA A 1 178 ? -4.516 16.407 -0.854 1.00 87.88 178 ALA A O 1
ATOM 1379 N N . SER A 1 179 ? -4.589 17.412 1.160 1.00 88.31 179 SER A N 1
ATOM 1380 C CA . SER A 1 179 ? -3.145 17.663 1.257 1.00 88.31 179 SER A CA 1
ATOM 1381 C C . SER A 1 179 ? -2.347 16.358 1.228 1.00 88.31 179 SER A C 1
ATOM 1383 O O . SER A 1 179 ? -1.449 16.217 0.407 1.00 88.31 179 SER A O 1
ATOM 1385 N N . ALA A 1 180 ? -2.734 15.350 2.014 1.00 86.69 180 ALA A N 1
ATOM 1386 C CA . ALA A 1 180 ? -2.058 14.055 2.020 1.00 86.69 180 ALA A CA 1
ATOM 1387 C C . ALA A 1 180 ? -2.099 13.354 0.649 1.00 86.69 180 ALA A C 1
ATOM 1389 O O . ALA A 1 180 ? -1.134 12.702 0.258 1.00 86.69 180 ALA A O 1
ATOM 1390 N N . ARG A 1 181 ? -3.195 13.484 -0.112 1.00 85.94 181 ARG A N 1
ATOM 1391 C CA . ARG A 1 181 ? -3.273 12.968 -1.491 1.00 85.94 181 ARG A CA 1
ATOM 1392 C C . ARG A 1 181 ? -2.310 13.692 -2.428 1.00 85.94 181 ARG A C 1
ATOM 1394 O O . ARG A 1 181 ? -1.662 13.028 -3.237 1.00 85.94 181 ARG A O 1
ATOM 1401 N N . ALA A 1 182 ? -2.224 15.017 -2.323 1.00 86.81 182 ALA A N 1
ATOM 1402 C CA . ALA A 1 182 ? -1.292 15.817 -3.110 1.00 86.81 182 ALA A CA 1
ATOM 1403 C C . ALA A 1 182 ? 0.164 15.442 -2.792 1.00 86.81 182 ALA A C 1
ATOM 1405 O O . ALA A 1 182 ? 0.942 15.207 -3.717 1.00 86.81 182 ALA A O 1
ATOM 1406 N N . ASP A 1 183 ? 0.492 15.276 -1.508 1.00 86.31 183 ASP A N 1
ATOM 1407 C CA . ASP A 1 183 ? 1.815 14.853 -1.042 1.00 86.31 183 ASP A CA 1
ATOM 1408 C C . ASP A 1 183 ? 2.178 13.461 -1.581 1.00 86.31 183 ASP A C 1
ATOM 1410 O O . ASP A 1 183 ? 3.260 13.271 -2.132 1.00 86.31 183 ASP A O 1
ATOM 1414 N N . VAL A 1 184 ? 1.251 12.494 -1.510 1.00 87.12 184 VAL A N 1
ATOM 1415 C CA . VAL A 1 184 ? 1.446 11.149 -2.080 1.00 87.12 184 VAL A CA 1
ATOM 1416 C C . VAL A 1 184 ? 1.736 11.228 -3.580 1.00 87.12 184 VAL A C 1
ATOM 1418 O O . VAL A 1 184 ? 2.684 10.600 -4.050 1.00 87.12 184 VAL A O 1
ATOM 1421 N N . LEU A 1 185 ? 0.952 11.995 -4.345 1.00 86.75 185 LEU A N 1
ATOM 1422 C CA . LEU A 1 185 ? 1.175 12.161 -5.785 1.00 86.75 185 LEU A CA 1
ATOM 1423 C C . LEU A 1 185 ? 2.520 12.825 -6.087 1.00 86.75 185 LEU A C 1
ATOM 1425 O O . LEU A 1 185 ? 3.219 12.387 -6.999 1.00 86.75 185 LEU A O 1
ATOM 1429 N N . ALA A 1 186 ? 2.902 13.848 -5.322 1.00 86.25 186 ALA A N 1
ATOM 1430 C CA . ALA A 1 186 ? 4.198 14.500 -5.457 1.00 86.25 186 ALA A CA 1
ATOM 1431 C C . ALA A 1 186 ? 5.345 13.513 -5.200 1.00 86.25 186 ALA A C 1
ATOM 1433 O O . ALA A 1 186 ? 6.246 13.401 -6.028 1.00 86.25 186 ALA A O 1
ATOM 1434 N N . SER A 1 187 ? 5.275 12.715 -4.128 1.00 87.31 187 SER A N 1
ATOM 1435 C CA . SER A 1 187 ? 6.286 11.689 -3.854 1.00 87.31 187 SER A CA 1
ATOM 1436 C C . SER A 1 187 ? 6.344 10.621 -4.950 1.00 87.31 187 SER A C 1
ATOM 1438 O O . SER A 1 187 ? 7.434 10.212 -5.342 1.00 87.31 187 SER A O 1
ATOM 1440 N N . LEU A 1 188 ? 5.199 10.180 -5.488 1.00 88.00 188 LEU A N 1
ATOM 1441 C CA . LEU A 1 188 ? 5.168 9.228 -6.606 1.00 88.00 188 LEU A CA 1
ATOM 1442 C C . LEU A 1 188 ? 5.832 9.792 -7.864 1.00 88.00 188 LEU A C 1
ATOM 1444 O O . LEU A 1 188 ? 6.562 9.068 -8.538 1.00 88.00 188 LEU A O 1
ATOM 1448 N N . ARG A 1 189 ? 5.608 11.074 -8.170 1.00 89.25 189 ARG A N 1
ATOM 1449 C CA . ARG A 1 189 ? 6.273 11.761 -9.285 1.00 89.25 189 ARG A CA 1
ATOM 1450 C C . ARG A 1 189 ? 7.782 11.758 -9.091 1.00 89.25 189 ARG A C 1
ATOM 1452 O O . ARG A 1 189 ? 8.490 11.313 -9.989 1.00 89.25 189 ARG A O 1
ATOM 1459 N N . THR A 1 190 ? 8.262 12.160 -7.918 1.00 87.81 190 THR A N 1
ATOM 1460 C CA . THR A 1 190 ? 9.702 12.196 -7.632 1.00 87.81 190 THR A CA 1
ATOM 1461 C C . THR A 1 190 ? 10.337 10.806 -7.681 1.00 87.81 190 THR A C 1
ATOM 1463 O O . THR A 1 190 ? 11.423 10.650 -8.224 1.00 87.81 190 THR A O 1
ATOM 1466 N N . MET A 1 191 ? 9.657 9.776 -7.168 1.00 87.00 191 MET A N 1
ATOM 1467 C CA . MET A 1 191 ? 10.200 8.413 -7.143 1.00 87.00 191 MET A CA 1
ATOM 1468 C C . MET A 1 191 ? 10.171 7.709 -8.506 1.00 87.00 191 MET A C 1
ATOM 1470 O O . MET A 1 191 ? 11.037 6.877 -8.773 1.00 87.00 191 MET A O 1
ATOM 1474 N N . TYR A 1 192 ? 9.166 7.976 -9.350 1.00 88.75 192 TYR A N 1
ATOM 1475 C CA . TYR A 1 192 ? 8.862 7.111 -10.497 1.00 88.75 192 TYR A CA 1
ATOM 1476 C C . TYR A 1 192 ? 8.810 7.806 -11.863 1.00 88.75 192 TYR A C 1
ATOM 1478 O O . TYR A 1 192 ? 8.757 7.098 -12.869 1.00 88.75 192 TYR A O 1
ATOM 1486 N N . ALA A 1 193 ? 8.873 9.140 -11.951 1.00 88.56 193 ALA A N 1
ATOM 1487 C CA . ALA A 1 193 ? 8.853 9.831 -13.245 1.00 88.56 193 ALA A CA 1
ATOM 1488 C C . ALA A 1 193 ? 10.029 9.419 -14.149 1.00 88.56 193 ALA A C 1
ATOM 1490 O O . ALA A 1 193 ? 9.805 9.024 -15.299 1.00 88.56 193 ALA A O 1
ATOM 1491 N N . ASP A 1 194 ? 11.252 9.446 -13.617 1.00 87.69 194 ASP A N 1
ATOM 1492 C CA . ASP A 1 194 ? 12.462 9.111 -14.373 1.00 87.69 194 ASP A CA 1
ATOM 1493 C C . ASP A 1 194 ? 12.570 7.608 -14.680 1.00 87.69 194 ASP A C 1
ATOM 1495 O O . ASP A 1 194 ? 12.757 7.265 -15.852 1.00 87.69 194 ASP A O 1
ATOM 1499 N N . PRO A 1 195 ? 12.366 6.680 -13.716 1.00 88.94 195 PRO A N 1
ATOM 1500 C CA . PRO A 1 195 ? 12.356 5.247 -14.015 1.00 88.94 195 PRO A CA 1
ATOM 1501 C C . PRO A 1 195 ? 11.365 4.851 -15.115 1.00 88.94 195 PRO A C 1
ATOM 1503 O O . PRO A 1 195 ? 11.694 4.038 -15.981 1.00 88.94 195 PRO A O 1
ATOM 1506 N N . LEU A 1 196 ? 10.163 5.437 -15.120 1.00 90.94 196 LEU A N 1
ATOM 1507 C CA . LEU A 1 196 ? 9.164 5.165 -16.155 1.00 90.94 196 LEU A CA 1
ATOM 1508 C C . LEU A 1 196 ? 9.550 5.778 -17.506 1.00 90.94 196 LEU A C 1
ATOM 1510 O O . LEU A 1 196 ? 9.298 5.162 -18.539 1.00 90.94 196 LEU A O 1
ATOM 1514 N N . ALA A 1 197 ? 10.173 6.960 -17.522 1.00 91.00 197 ALA A N 1
ATOM 1515 C CA . ALA A 1 197 ? 10.671 7.574 -18.752 1.00 91.00 197 ALA A CA 1
ATOM 1516 C C . ALA A 1 197 ? 11.784 6.736 -19.400 1.00 91.00 197 ALA A C 1
ATOM 1518 O O . ALA A 1 197 ? 11.767 6.522 -20.614 1.00 91.00 197 ALA A O 1
ATOM 1519 N N . LEU A 1 198 ? 12.711 6.220 -18.588 1.00 90.25 198 LEU A N 1
ATOM 1520 C CA . LEU A 1 198 ? 13.769 5.320 -19.043 1.00 90.25 198 LEU A CA 1
ATOM 1521 C C . LEU A 1 198 ? 13.191 4.009 -19.581 1.00 90.25 198 LEU A C 1
ATOM 1523 O O . LEU A 1 198 ? 13.588 3.569 -20.659 1.00 90.25 198 LEU A O 1
ATOM 1527 N N . TYR A 1 199 ? 12.218 3.416 -18.878 1.00 91.19 199 TYR A N 1
ATOM 1528 C CA . TYR A 1 199 ? 11.590 2.182 -19.346 1.00 91.19 199 TYR A CA 1
ATOM 1529 C C . TYR A 1 199 ? 10.849 2.387 -20.674 1.00 91.19 199 TYR A C 1
ATOM 1531 O O . TYR A 1 199 ? 10.998 1.590 -21.595 1.00 91.19 199 TYR A O 1
ATOM 1539 N N . GLU A 1 200 ? 10.126 3.498 -20.830 1.00 92.88 200 GLU A N 1
ATOM 1540 C CA . GLU A 1 200 ? 9.461 3.837 -22.090 1.00 92.88 200 GLU A CA 1
ATOM 1541 C C . GLU A 1 200 ? 10.446 3.938 -23.264 1.00 92.88 200 GLU A C 1
ATOM 1543 O O . GLU A 1 200 ? 10.164 3.442 -24.356 1.00 92.88 200 GLU A O 1
ATOM 1548 N N . ALA A 1 201 ? 11.602 4.573 -23.051 1.00 92.06 201 ALA A N 1
ATOM 1549 C CA . ALA A 1 201 ? 12.638 4.690 -24.072 1.00 92.06 201 ALA A CA 1
ATOM 1550 C C . ALA A 1 201 ? 13.199 3.314 -24.473 1.00 92.06 201 ALA A C 1
ATOM 1552 O O . ALA A 1 201 ? 13.323 3.033 -25.666 1.00 92.06 201 ALA A O 1
ATOM 1553 N N . GLN A 1 202 ? 13.459 2.440 -23.494 1.00 88.62 202 GLN A N 1
ATOM 1554 C CA . GLN A 1 202 ? 13.927 1.070 -23.729 1.00 88.62 202 GLN A CA 1
ATOM 1555 C C . GLN A 1 202 ? 12.905 0.232 -24.509 1.00 88.62 202 GLN A C 1
ATOM 1557 O O . GLN A 1 202 ? 13.267 -0.431 -25.479 1.00 88.62 202 GLN A O 1
ATOM 1562 N N . LEU A 1 203 ? 11.620 0.307 -24.149 1.00 90.19 203 LEU A N 1
ATOM 1563 C CA . LEU A 1 203 ? 10.549 -0.398 -24.860 1.00 90.19 203 LEU A CA 1
ATOM 1564 C C . LEU A 1 203 ? 10.419 0.080 -26.312 1.00 90.19 203 LEU A C 1
ATOM 1566 O O . LEU A 1 203 ? 10.272 -0.736 -27.220 1.00 90.19 203 LEU A O 1
ATOM 1570 N N . ARG A 1 204 ? 10.531 1.395 -26.561 1.00 92.25 204 ARG A N 1
ATOM 1571 C CA . ARG A 1 204 ? 10.543 1.935 -27.932 1.00 92.25 204 ARG A CA 1
ATOM 1572 C C . ARG A 1 204 ? 11.741 1.448 -28.737 1.00 92.25 204 ARG A C 1
ATOM 1574 O O . ARG A 1 204 ? 11.574 1.098 -29.902 1.00 92.25 204 ARG A O 1
ATOM 1581 N N . GLN A 1 205 ? 12.926 1.426 -28.130 1.00 89.31 205 GLN A N 1
ATOM 1582 C CA . GLN A 1 205 ? 14.129 0.913 -28.780 1.00 89.31 205 GLN A CA 1
ATOM 1583 C C . GLN A 1 205 ? 13.975 -0.574 -29.120 1.00 89.31 205 GLN A C 1
ATOM 1585 O O . GLN A 1 205 ? 14.306 -0.982 -30.229 1.00 89.31 205 GLN A O 1
ATOM 1590 N N . SER A 1 206 ? 13.409 -1.362 -28.205 1.00 87.06 206 SER A N 1
ATOM 1591 C CA . SER A 1 206 ? 13.141 -2.783 -28.422 1.00 87.06 206 SER A CA 1
ATOM 1592 C C . SER A 1 206 ? 12.165 -3.025 -29.574 1.00 87.06 206 SER A C 1
ATOM 1594 O O . SER A 1 206 ? 12.478 -3.789 -30.487 1.00 87.06 206 SER A O 1
ATOM 1596 N N . LEU A 1 207 ? 11.042 -2.297 -29.612 1.00 87.94 207 LEU A N 1
ATOM 1597 C CA . LEU A 1 207 ? 10.062 -2.388 -30.703 1.00 87.94 207 LEU A CA 1
ATOM 1598 C C . LEU A 1 207 ? 10.621 -1.963 -32.063 1.00 87.94 207 LEU A C 1
ATOM 1600 O O . LEU A 1 207 ? 10.186 -2.494 -33.083 1.00 87.94 207 LEU A O 1
ATOM 1604 N N . ALA A 1 208 ? 11.566 -1.019 -32.086 1.00 87.94 208 ALA A N 1
ATOM 1605 C CA . ALA A 1 208 ? 12.229 -0.598 -33.317 1.00 87.94 208 ALA A CA 1
ATOM 1606 C C . ALA A 1 208 ? 13.137 -1.695 -33.902 1.00 87.94 208 ALA A C 1
ATOM 1608 O O . ALA A 1 208 ? 13.322 -1.739 -35.116 1.00 87.94 208 ALA A O 1
ATOM 1609 N N . VAL A 1 209 ? 13.682 -2.578 -33.057 1.00 83.56 209 VAL A N 1
ATOM 1610 C CA . VAL A 1 209 ? 14.479 -3.739 -33.486 1.00 83.56 209 VAL A CA 1
ATOM 1611 C C . VAL A 1 209 ? 13.569 -4.899 -33.887 1.00 83.56 209 VAL A C 1
ATOM 1613 O O . VAL A 1 209 ? 13.749 -5.486 -34.953 1.00 83.56 209 VAL A O 1
ATOM 1616 N N . GLN A 1 210 ? 12.580 -5.234 -33.054 1.00 80.62 210 GLN A N 1
ATOM 1617 C CA . GLN A 1 210 ? 11.645 -6.323 -33.319 1.00 80.62 210 GLN A CA 1
ATOM 1618 C C . GLN A 1 210 ? 10.271 -6.040 -32.708 1.00 80.62 210 GLN A C 1
ATOM 1620 O O . GLN A 1 210 ? 10.140 -5.804 -31.507 1.00 80.62 210 GLN A O 1
ATOM 1625 N N . HIS A 1 211 ? 9.219 -6.150 -33.521 1.00 79.94 211 HIS A N 1
ATOM 1626 C CA . HIS A 1 211 ? 7.855 -6.012 -33.024 1.00 79.94 211 HIS A CA 1
ATOM 1627 C C . HIS A 1 211 ? 7.469 -7.211 -32.145 1.00 79.94 211 HIS A C 1
ATOM 1629 O O . HIS A 1 211 ? 7.531 -8.361 -32.585 1.00 79.94 211 HIS A O 1
ATOM 1635 N N . ARG A 1 212 ? 7.050 -6.939 -30.905 1.00 84.25 212 ARG A N 1
ATOM 1636 C CA . ARG A 1 212 ? 6.593 -7.936 -29.929 1.00 84.25 212 ARG A CA 1
ATOM 1637 C C . ARG A 1 212 ? 5.355 -7.405 -29.217 1.00 84.25 212 ARG A C 1
ATOM 1639 O O . ARG A 1 212 ? 5.410 -6.348 -28.591 1.00 84.25 212 ARG A O 1
ATOM 1646 N N . ASP A 1 213 ? 4.258 -8.152 -29.276 1.00 86.38 213 ASP A N 1
ATOM 1647 C CA . ASP A 1 213 ? 2.955 -7.678 -28.786 1.00 86.38 213 ASP A CA 1
ATOM 1648 C C . ASP A 1 213 ? 2.952 -7.382 -27.281 1.00 86.38 213 ASP A C 1
ATOM 1650 O O . ASP A 1 213 ? 2.330 -6.422 -26.831 1.00 86.38 213 ASP A O 1
ATOM 1654 N N . TRP A 1 214 ? 3.706 -8.155 -26.497 1.00 85.31 214 TRP A N 1
ATOM 1655 C CA . TRP A 1 214 ? 3.851 -7.921 -25.060 1.00 85.31 214 TRP A CA 1
ATOM 1656 C C . TRP A 1 214 ? 4.637 -6.634 -24.747 1.00 85.31 214 TRP A C 1
ATOM 1658 O O . TRP A 1 214 ? 4.272 -5.913 -23.826 1.00 85.31 214 TRP A O 1
ATOM 1668 N N . VAL A 1 215 ? 5.645 -6.281 -25.557 1.00 87.81 215 VAL A N 1
ATOM 1669 C CA . VAL A 1 215 ? 6.406 -5.020 -25.428 1.00 87.81 215 VAL A CA 1
ATOM 1670 C C . VAL A 1 215 ? 5.526 -3.825 -25.808 1.00 87.81 215 VAL A C 1
ATOM 1672 O O . VAL A 1 215 ? 5.577 -2.778 -25.164 1.00 87.81 215 VAL A O 1
ATOM 1675 N N . ALA A 1 216 ? 4.676 -3.979 -26.829 1.00 88.62 216 ALA A N 1
ATOM 1676 C CA . ALA A 1 216 ? 3.698 -2.963 -27.217 1.00 88.62 216 ALA A CA 1
ATOM 1677 C C . ALA A 1 216 ? 2.630 -2.746 -26.129 1.00 88.62 216 ALA A C 1
ATOM 1679 O O . ALA A 1 216 ? 2.266 -1.603 -25.837 1.00 88.62 216 ALA A O 1
ATOM 1680 N N . TYR A 1 217 ? 2.170 -3.826 -25.490 1.00 90.38 217 TYR A N 1
ATOM 1681 C CA . TYR A 1 217 ? 1.278 -3.751 -24.337 1.00 90.38 217 TYR A CA 1
ATOM 1682 C C . TYR A 1 217 ? 1.938 -3.012 -23.167 1.00 90.38 217 TYR A C 1
ATOM 1684 O O . TYR A 1 217 ? 1.381 -2.020 -22.692 1.00 90.38 217 TYR A O 1
ATOM 1692 N N . ASP A 1 218 ? 3.145 -3.407 -22.762 1.00 89.56 218 ASP A N 1
ATOM 1693 C CA . ASP A 1 218 ? 3.880 -2.745 -21.679 1.00 89.56 218 ASP A CA 1
ATOM 1694 C C . ASP A 1 218 ? 4.110 -1.259 -21.969 1.00 89.56 218 ASP A C 1
ATOM 1696 O O . ASP A 1 218 ? 3.927 -0.417 -21.088 1.00 89.56 218 ASP A O 1
ATOM 1700 N N . LEU A 1 219 ? 4.418 -0.901 -23.220 1.00 91.12 219 LEU A N 1
ATOM 1701 C CA . LEU A 1 219 ? 4.568 0.495 -23.629 1.00 91.12 219 LEU A CA 1
ATOM 1702 C C . LEU A 1 219 ? 3.274 1.289 -23.418 1.00 91.12 219 LEU A C 1
ATOM 1704 O O . LEU A 1 219 ? 3.322 2.421 -22.933 1.00 91.12 219 LEU A O 1
ATOM 1708 N N . SER A 1 220 ? 2.120 0.706 -23.755 1.00 91.94 220 SER A N 1
ATOM 1709 C CA . SER A 1 220 ? 0.819 1.348 -23.541 1.00 91.94 220 SER A CA 1
ATOM 1710 C C . SER A 1 220 ? 0.531 1.579 -22.050 1.00 91.94 220 SER A C 1
ATOM 1712 O O . SER A 1 220 ? 0.050 2.649 -21.664 1.00 91.94 220 SER A O 1
ATOM 1714 N N . VAL A 1 221 ? 0.913 0.623 -21.193 1.00 90.75 221 VAL A N 1
ATOM 1715 C CA . VAL A 1 221 ? 0.765 0.720 -19.735 1.00 90.75 221 VAL A CA 1
ATOM 1716 C C . VAL A 1 221 ? 1.685 1.804 -19.172 1.00 90.75 221 VAL A C 1
ATOM 1718 O O . VAL A 1 221 ? 1.223 2.661 -18.416 1.00 90.75 221 VAL A O 1
ATOM 1721 N N . VAL A 1 222 ? 2.960 1.834 -19.577 1.00 92.31 222 VAL A N 1
ATOM 1722 C CA . VAL A 1 222 ? 3.925 2.867 -19.158 1.00 92.31 222 VAL A CA 1
ATOM 1723 C C . VAL A 1 222 ? 3.439 4.261 -19.554 1.00 92.31 222 VAL A C 1
ATOM 1725 O O . VAL A 1 222 ? 3.445 5.171 -18.724 1.00 92.31 222 VAL A O 1
ATOM 1728 N N . GLN A 1 223 ? 2.964 4.436 -20.789 1.00 91.06 223 GLN A N 1
ATOM 1729 C CA . GLN A 1 223 ? 2.437 5.718 -21.266 1.00 91.06 223 GLN A CA 1
ATOM 1730 C C . GLN A 1 223 ? 1.204 6.164 -20.471 1.00 91.06 223 GLN A C 1
ATOM 1732 O O . GLN A 1 223 ? 1.095 7.340 -20.117 1.00 91.06 223 GLN A O 1
ATOM 1737 N N . SER A 1 224 ? 0.302 5.234 -20.142 1.00 90.19 224 SER A N 1
ATOM 1738 C CA . SER A 1 224 ? -0.859 5.508 -19.289 1.00 90.19 224 SER A CA 1
ATOM 1739 C C . SER A 1 224 ? -0.441 5.954 -17.884 1.00 90.19 224 SER A C 1
ATOM 1741 O O . SER A 1 224 ? -0.933 6.965 -17.383 1.00 90.19 224 SER A O 1
ATOM 1743 N N . LEU A 1 225 ? 0.513 5.256 -17.260 1.00 90.31 225 LEU A N 1
ATOM 1744 C CA . LEU A 1 225 ? 1.013 5.590 -15.922 1.00 90.31 225 LEU A CA 1
ATOM 1745 C C . LEU A 1 225 ? 1.754 6.929 -15.896 1.00 90.31 225 LEU A C 1
ATOM 1747 O O . LEU A 1 225 ? 1.534 7.741 -15.000 1.00 90.31 225 LEU A O 1
ATOM 1751 N N . ARG A 1 226 ? 2.580 7.219 -16.905 1.00 90.56 226 ARG A N 1
ATOM 1752 C CA . ARG A 1 226 ? 3.240 8.528 -17.025 1.00 90.56 226 ARG A CA 1
ATOM 1753 C C . ARG A 1 226 ? 2.249 9.655 -17.263 1.00 90.56 226 ARG A C 1
ATOM 1755 O O . ARG A 1 226 ? 2.446 10.744 -16.733 1.00 90.56 226 ARG A O 1
ATOM 1762 N N . LYS A 1 227 ? 1.184 9.409 -18.032 1.00 88.81 227 LYS A N 1
ATOM 1763 C CA . LYS A 1 227 ? 0.101 10.381 -18.212 1.00 88.81 227 LYS A CA 1
ATOM 1764 C C . LYS A 1 227 ? -0.595 10.665 -16.881 1.00 88.81 227 LYS A C 1
ATOM 1766 O O . LYS A 1 227 ? -0.806 11.830 -16.585 1.00 88.81 227 LYS A O 1
ATOM 1771 N N . ALA A 1 228 ? -0.872 9.639 -16.076 1.00 85.88 228 ALA A N 1
ATOM 1772 C CA . ALA A 1 228 ? -1.464 9.783 -14.743 1.00 85.88 228 ALA A CA 1
ATOM 1773 C C . ALA A 1 228 ? -0.547 10.507 -13.736 1.00 85.88 228 ALA A C 1
ATOM 1775 O O . ALA A 1 228 ? -1.027 11.147 -12.809 1.00 85.88 228 ALA A O 1
ATOM 1776 N N . LEU A 1 229 ? 0.776 10.439 -13.913 1.00 85.69 229 LEU A N 1
ATOM 1777 C CA . LEU A 1 229 ? 1.736 11.153 -13.067 1.00 85.69 229 LEU A CA 1
ATOM 1778 C C . LEU A 1 229 ? 1.999 12.600 -13.507 1.00 85.69 229 LEU A C 1
ATOM 1780 O O . LEU A 1 229 ? 2.739 13.301 -12.817 1.00 85.69 229 LEU A O 1
ATOM 1784 N N . ARG A 1 230 ? 1.427 13.100 -14.611 1.00 84.56 230 ARG A N 1
ATOM 1785 C CA . ARG A 1 230 ? 1.672 14.492 -15.023 1.00 84.56 230 ARG A CA 1
ATOM 1786 C C . ARG A 1 230 ? 1.142 15.490 -13.981 1.00 84.56 230 ARG A C 1
ATOM 1788 O O . ARG A 1 230 ? 0.144 15.208 -13.318 1.00 84.56 230 ARG A O 1
ATOM 1795 N N . PRO A 1 231 ? 1.815 16.642 -13.798 1.00 73.19 231 PRO A N 1
ATOM 1796 C CA . PRO A 1 231 ? 1.390 17.673 -12.848 1.00 73.19 231 PRO A CA 1
ATOM 1797 C C . PRO A 1 231 ? 0.007 18.246 -13.182 1.00 73.19 231 PRO A C 1
ATOM 1799 O O . PRO A 1 231 ? -0.770 18.489 -12.265 1.00 73.19 231 PRO A O 1
ATOM 1802 N N . ASP A 1 232 ? -0.317 18.353 -14.474 1.00 73.31 232 ASP A N 1
ATOM 1803 C CA . ASP A 1 232 ? -1.509 19.056 -14.973 1.00 73.31 232 ASP A CA 1
ATOM 1804 C C . ASP A 1 232 ? -2.733 18.153 -15.192 1.00 73.31 232 ASP A C 1
ATOM 1806 O O . ASP A 1 232 ? -3.772 18.604 -15.668 1.00 73.31 232 ASP A O 1
ATOM 1810 N N . THR A 1 233 ? -2.620 16.854 -14.910 1.00 69.62 233 THR A N 1
ATOM 1811 C CA . THR A 1 233 ? -3.724 15.907 -15.094 1.00 69.62 233 THR A CA 1
ATOM 1812 C C . THR A 1 233 ? -4.497 15.715 -13.801 1.00 69.62 233 THR A C 1
ATOM 1814 O O . THR A 1 233 ? -3.985 15.124 -12.846 1.00 69.62 233 THR A O 1
ATOM 1817 N N . GLU A 1 234 ? -5.764 16.132 -13.798 1.00 63.88 234 GLU A N 1
ATOM 1818 C CA . GLU A 1 234 ? -6.743 15.629 -12.835 1.00 63.88 234 GLU A CA 1
ATOM 1819 C C . GLU A 1 234 ? -6.832 14.115 -13.021 1.00 63.88 234 GLU A C 1
ATOM 1821 O O . GLU A 1 234 ? -7.157 13.609 -14.096 1.00 63.88 234 GLU A O 1
ATOM 1826 N N . THR A 1 235 ? -6.392 13.380 -12.005 1.00 62.62 235 THR A N 1
ATOM 1827 C CA . THR A 1 235 ? -6.263 11.931 -12.098 1.00 62.62 235 THR A CA 1
ATOM 1828 C C . THR A 1 235 ? -7.430 11.305 -11.351 1.00 62.62 235 THR A C 1
ATOM 1830 O O . THR A 1 235 ? -7.471 11.364 -10.126 1.00 62.62 235 THR A O 1
ATOM 1833 N N . ASP A 1 236 ? -8.358 10.686 -12.084 1.00 58.50 236 ASP A N 1
ATOM 1834 C CA . ASP A 1 236 ? -9.511 9.976 -11.502 1.00 58.50 236 ASP A CA 1
ATOM 1835 C C . ASP A 1 236 ? -9.113 8.674 -10.781 1.00 58.50 236 ASP A C 1
ATOM 1837 O O . ASP A 1 236 ? -9.896 8.097 -10.025 1.00 58.50 236 ASP A O 1
ATOM 1841 N N . ALA A 1 237 ? -7.895 8.179 -11.022 1.00 63.81 237 ALA A N 1
ATOM 1842 C CA . ALA A 1 237 ? -7.404 6.946 -10.423 1.00 63.81 237 ALA A CA 1
ATOM 1843 C C . ALA A 1 237 ? -6.993 7.151 -8.958 1.00 63.81 237 ALA A C 1
ATOM 1845 O O . ALA A 1 237 ? -6.261 8.082 -8.617 1.00 63.81 237 ALA A O 1
ATOM 1846 N N . GLU A 1 238 ? -7.395 6.221 -8.088 1.00 75.44 238 GLU A N 1
ATOM 1847 C CA . GLU A 1 238 ? -6.944 6.212 -6.698 1.00 75.44 238 GLU A CA 1
ATOM 1848 C C . GLU A 1 238 ? -5.411 6.100 -6.635 1.00 75.44 238 GLU A C 1
ATOM 1850 O O . GLU A 1 238 ? -4.809 5.198 -7.222 1.00 75.44 238 GLU A O 1
ATOM 1855 N N . THR A 1 239 ? -4.760 6.979 -5.874 1.00 77.88 239 THR A N 1
ATOM 1856 C CA . THR A 1 239 ? -3.291 7.043 -5.737 1.00 77.88 239 THR A CA 1
ATOM 1857 C C . THR A 1 239 ? -2.651 5.720 -5.299 1.00 77.88 239 THR A C 1
ATOM 1859 O O . THR A 1 239 ? -1.548 5.380 -5.730 1.00 77.88 239 THR A O 1
ATOM 1862 N N . SER A 1 240 ? -3.362 4.927 -4.495 1.00 75.00 240 SER A N 1
ATOM 1863 C CA . SER A 1 240 ? -2.978 3.570 -4.080 1.00 75.00 240 SER A CA 1
ATOM 1864 C C . SER A 1 240 ? -2.905 2.578 -5.250 1.00 75.00 240 SER A C 1
ATOM 1866 O O . SER A 1 240 ? -2.015 1.721 -5.291 1.00 75.00 240 SER A O 1
ATOM 1868 N N . THR A 1 241 ? -3.826 2.689 -6.210 1.00 84.19 241 THR A N 1
ATOM 1869 C CA . THR A 1 241 ? -3.867 1.833 -7.402 1.00 84.19 241 THR A CA 1
ATOM 1870 C C . THR A 1 241 ? -2.716 2.159 -8.345 1.00 84.19 241 THR A C 1
ATOM 1872 O O . THR A 1 241 ? -2.025 1.240 -8.783 1.00 84.19 241 THR A O 1
ATOM 1875 N N . LEU A 1 242 ? -2.428 3.450 -8.547 1.00 84.75 242 LEU A N 1
ATOM 1876 C CA . LEU A 1 242 ? -1.284 3.919 -9.331 1.00 84.75 242 LEU A CA 1
ATOM 1877 C C . LEU A 1 242 ? 0.035 3.396 -8.758 1.00 84.75 242 LEU A C 1
ATOM 1879 O O . LEU A 1 242 ? 0.818 2.790 -9.484 1.00 84.75 242 LEU A O 1
ATOM 1883 N N . TYR A 1 243 ? 0.256 3.540 -7.447 1.00 85.94 243 TYR A N 1
ATOM 1884 C CA . TYR A 1 243 ? 1.461 3.018 -6.794 1.00 85.94 243 TYR A CA 1
ATOM 1885 C C . TYR A 1 243 ? 1.644 1.509 -7.013 1.00 85.94 243 TYR A C 1
ATOM 1887 O O . TYR A 1 243 ? 2.726 1.052 -7.381 1.00 85.94 243 TYR A O 1
ATOM 1895 N N . THR A 1 244 ? 0.572 0.731 -6.841 1.00 86.44 244 THR A N 1
ATOM 1896 C CA . THR A 1 244 ? 0.613 -0.731 -7.001 1.00 86.44 244 THR A CA 1
ATOM 1897 C C . THR A 1 244 ? 0.912 -1.133 -8.447 1.00 86.44 244 THR A C 1
ATOM 1899 O O . THR A 1 244 ? 1.707 -2.045 -8.684 1.00 86.44 244 THR A O 1
ATOM 1902 N N . GLN A 1 245 ? 0.307 -0.443 -9.419 1.00 88.12 245 GLN A N 1
ATOM 1903 C CA . GLN A 1 245 ? 0.549 -0.676 -10.843 1.00 88.12 245 GLN A CA 1
ATOM 1904 C C . GLN A 1 245 ? 1.992 -0.344 -11.230 1.00 88.12 245 GLN A C 1
ATOM 1906 O O . GLN A 1 245 ? 2.635 -1.154 -11.894 1.00 88.12 245 GLN A O 1
ATOM 1911 N N . ILE A 1 246 ? 2.530 0.784 -10.755 1.00 88.75 246 ILE A N 1
ATOM 1912 C CA . ILE A 1 246 ? 3.925 1.174 -10.998 1.00 88.75 246 ILE A CA 1
ATOM 1913 C C . ILE A 1 246 ? 4.884 0.131 -10.416 1.00 88.75 246 ILE A C 1
ATOM 1915 O O . ILE A 1 246 ? 5.797 -0.318 -11.105 1.00 88.75 246 ILE A O 1
ATOM 1919 N N . GLN A 1 247 ? 4.667 -0.319 -9.176 1.00 88.19 247 GLN A N 1
ATOM 1920 C CA . GLN A 1 247 ? 5.521 -1.345 -8.573 1.00 88.19 247 GLN A CA 1
ATOM 1921 C C . GLN A 1 247 ? 5.479 -2.675 -9.322 1.00 88.19 247 GLN A C 1
ATOM 1923 O O . GLN A 1 247 ? 6.508 -3.337 -9.454 1.00 88.19 247 GLN A O 1
ATOM 1928 N N . ARG A 1 248 ? 4.298 -3.094 -9.780 1.00 89.62 248 ARG A N 1
ATOM 1929 C CA . ARG A 1 248 ? 4.156 -4.323 -10.560 1.00 89.62 248 ARG A CA 1
ATOM 1930 C C . ARG A 1 248 ? 4.903 -4.215 -11.887 1.00 89.62 248 ARG A C 1
ATOM 1932 O O . ARG A 1 248 ? 5.707 -5.090 -12.188 1.00 89.62 248 ARG A O 1
ATOM 1939 N N . LEU A 1 249 ? 4.699 -3.117 -12.608 1.00 89.94 249 LEU A N 1
ATOM 1940 C CA . LEU A 1 249 ? 5.356 -2.850 -13.882 1.00 89.94 249 LEU A CA 1
ATOM 1941 C C . LEU A 1 249 ? 6.884 -2.832 -13.738 1.00 89.94 249 LEU A C 1
ATOM 1943 O O . LEU A 1 249 ? 7.586 -3.431 -14.539 1.00 89.94 249 LEU A O 1
ATOM 1947 N N . LEU A 1 250 ? 7.418 -2.196 -12.691 1.00 85.31 250 LEU A N 1
ATOM 1948 C CA . LEU A 1 250 ? 8.866 -2.154 -12.461 1.00 85.31 250 LEU A CA 1
ATOM 1949 C C . LEU A 1 250 ? 9.455 -3.517 -12.062 1.00 85.31 250 LEU A C 1
ATOM 1951 O O . LEU A 1 250 ? 10.627 -3.774 -12.327 1.00 85.31 250 LEU A O 1
ATOM 1955 N N . LYS A 1 251 ? 8.663 -4.416 -11.465 1.00 86.88 251 LYS A N 1
ATOM 1956 C CA . LYS A 1 251 ? 9.080 -5.814 -11.257 1.00 86.88 251 LYS A CA 1
ATOM 1957 C C . LYS A 1 251 ? 9.123 -6.582 -12.576 1.00 86.88 251 LYS A C 1
ATOM 1959 O O . LYS A 1 251 ? 10.067 -7.330 -12.807 1.00 86.88 251 LYS A O 1
ATOM 1964 N N . GLU A 1 252 ? 8.124 -6.383 -13.431 1.00 84.44 252 GLU A N 1
ATOM 1965 C CA . GLU A 1 252 ? 8.062 -6.982 -14.770 1.00 84.44 252 GLU A CA 1
ATOM 1966 C C . GLU A 1 252 ? 9.197 -6.436 -15.669 1.00 84.44 252 GLU A C 1
ATOM 1968 O O . GLU A 1 252 ? 9.849 -7.212 -16.367 1.00 84.44 252 GLU A O 1
ATOM 1973 N N . LYS A 1 253 ? 9.568 -5.154 -15.524 1.00 85.38 253 LYS A N 1
ATOM 1974 C CA . LYS A 1 253 ? 10.743 -4.542 -16.170 1.00 85.38 253 LYS A CA 1
ATOM 1975 C C . LYS A 1 253 ? 12.046 -5.291 -15.878 1.00 85.38 253 LYS A C 1
ATOM 1977 O O . LYS A 1 253 ? 12.857 -5.453 -16.778 1.00 85.38 253 LYS A O 1
ATOM 1982 N N . ALA A 1 254 ? 12.274 -5.753 -14.648 1.00 82.62 254 ALA A N 1
ATOM 1983 C CA . ALA A 1 254 ? 13.516 -6.461 -14.317 1.00 82.62 254 ALA A CA 1
ATOM 1984 C C . ALA A 1 254 ? 13.669 -7.770 -15.117 1.00 82.62 254 ALA A C 1
ATOM 1986 O O . ALA A 1 254 ? 14.780 -8.152 -15.482 1.00 82.62 254 ALA A O 1
ATOM 1987 N N . LEU A 1 255 ? 12.549 -8.436 -15.425 1.00 82.38 255 LEU A N 1
ATOM 1988 C CA . LEU A 1 255 ? 12.532 -9.605 -16.306 1.00 82.38 255 LEU A CA 1
ATOM 1989 C C . LEU A 1 255 ? 12.808 -9.203 -17.759 1.00 82.38 255 LEU A C 1
ATOM 1991 O O . LEU A 1 255 ? 13.608 -9.865 -18.419 1.00 82.38 255 LEU A O 1
ATOM 1995 N N . PHE A 1 256 ? 12.208 -8.101 -18.229 1.00 85.31 256 PHE A N 1
ATOM 1996 C CA . PHE A 1 256 ? 12.517 -7.520 -19.540 1.00 85.31 256 PHE A CA 1
ATOM 1997 C C . PHE A 1 256 ? 14.013 -7.209 -19.677 1.00 85.31 256 PHE A C 1
ATOM 1999 O O . PHE A 1 256 ? 14.631 -7.661 -20.633 1.00 85.31 256 PHE A O 1
ATOM 2006 N N . ASP A 1 257 ? 14.612 -6.501 -18.714 1.00 84.69 257 ASP A N 1
ATOM 2007 C CA . ASP A 1 257 ? 16.024 -6.101 -18.751 1.00 84.69 257 ASP A CA 1
ATOM 2008 C C . ASP A 1 257 ? 16.951 -7.323 -18.850 1.00 84.69 257 ASP A C 1
ATOM 2010 O O . ASP A 1 257 ? 17.914 -7.314 -19.617 1.00 84.69 257 ASP A O 1
ATOM 2014 N N . TYR A 1 258 ? 16.643 -8.394 -18.110 1.00 83.88 258 TYR A N 1
ATOM 2015 C CA . TYR A 1 258 ? 17.396 -9.646 -18.167 1.00 83.88 258 TYR A CA 1
ATOM 2016 C C . TYR A 1 258 ? 17.283 -10.330 -19.536 1.00 83.88 258 TYR A C 1
ATOM 2018 O O . TYR A 1 258 ? 18.297 -10.709 -20.123 1.00 83.88 258 TYR A O 1
ATOM 2026 N N . MET A 1 259 ? 16.062 -10.470 -20.064 1.00 82.75 259 MET A N 1
ATOM 2027 C CA . MET A 1 259 ? 15.833 -11.072 -21.382 1.00 82.75 259 MET A CA 1
ATOM 2028 C C . MET A 1 259 ? 16.484 -10.252 -22.498 1.00 82.75 259 MET A C 1
ATOM 2030 O O . MET A 1 259 ? 17.116 -10.809 -23.390 1.00 82.75 259 MET A O 1
ATOM 2034 N N . TRP A 1 260 ? 16.384 -8.929 -22.417 1.00 81.94 260 TRP A N 1
ATOM 2035 C CA . TRP A 1 260 ? 16.981 -8.010 -23.375 1.00 81.94 260 TRP A CA 1
ATOM 2036 C C . TRP A 1 260 ? 18.512 -8.070 -23.352 1.00 81.94 260 TRP A C 1
ATOM 2038 O O . TRP A 1 260 ? 19.143 -8.127 -24.404 1.00 81.94 260 TRP A O 1
ATOM 2048 N N . ALA A 1 261 ? 19.124 -8.124 -22.165 1.00 84.88 261 ALA A N 1
ATOM 2049 C CA . ALA A 1 261 ? 20.570 -8.284 -22.031 1.00 84.88 261 ALA A CA 1
ATOM 2050 C C . ALA A 1 261 ? 21.062 -9.626 -22.599 1.00 84.88 261 ALA A C 1
ATOM 2052 O O . ALA A 1 261 ? 22.094 -9.665 -23.265 1.00 84.88 261 ALA A O 1
ATOM 2053 N N . MET A 1 262 ? 20.313 -10.711 -22.373 1.00 84.12 262 MET A N 1
ATOM 2054 C CA . MET A 1 262 ? 20.596 -12.033 -22.946 1.00 84.12 262 MET A CA 1
ATOM 2055 C C . MET A 1 262 ? 20.548 -12.016 -24.478 1.00 84.12 262 MET A C 1
ATOM 2057 O O . MET A 1 262 ? 21.437 -12.563 -25.123 1.00 84.12 262 MET A O 1
ATOM 2061 N N . GLU A 1 263 ? 19.539 -11.368 -25.061 1.00 81.31 263 GLU A N 1
ATOM 2062 C CA . GLU A 1 263 ? 19.411 -11.238 -26.515 1.00 81.31 263 GLU A CA 1
ATOM 2063 C C . GLU A 1 263 ? 20.561 -10.420 -27.111 1.00 81.31 263 GLU A C 1
ATOM 2065 O O . GLU A 1 263 ? 21.191 -10.870 -28.065 1.00 81.31 263 GLU A O 1
ATOM 2070 N N . MET A 1 264 ? 20.899 -9.279 -26.505 1.00 78.88 264 MET A N 1
ATOM 2071 C CA . MET A 1 264 ? 22.006 -8.426 -26.956 1.00 78.88 264 MET A CA 1
ATOM 2072 C C . MET A 1 264 ? 23.383 -9.084 -26.797 1.00 78.88 264 MET A C 1
ATOM 2074 O O . MET A 1 264 ? 24.296 -8.770 -27.548 1.00 78.88 264 MET A O 1
ATOM 2078 N N . ALA A 1 265 ? 23.556 -9.990 -25.830 1.00 76.56 265 ALA A N 1
ATOM 2079 C CA . ALA A 1 265 ? 24.790 -10.764 -25.671 1.00 76.56 265 ALA A CA 1
ATOM 2080 C C . ALA A 1 265 ? 24.910 -11.926 -26.677 1.00 76.56 265 ALA A C 1
ATOM 2082 O O . ALA A 1 265 ? 25.993 -12.489 -26.836 1.00 76.56 265 ALA A O 1
ATOM 2083 N N . SER A 1 266 ? 23.801 -12.314 -27.315 1.00 65.38 266 SER A N 1
ATOM 2084 C CA . SER A 1 266 ? 23.740 -13.404 -28.299 1.00 65.38 266 SER A CA 1
ATOM 2085 C C . SER A 1 266 ? 23.879 -12.947 -29.757 1.00 65.38 266 SER A C 1
ATOM 2087 O O . SER A 1 266 ? 23.986 -13.791 -30.648 1.00 65.38 266 SER A O 1
ATOM 2089 N N . THR A 1 267 ? 23.884 -11.632 -29.988 1.00 57.47 267 THR A N 1
ATOM 2090 C CA . THR A 1 267 ? 24.120 -10.955 -31.275 1.00 57.47 267 THR A CA 1
ATOM 2091 C C . THR A 1 267 ? 25.516 -10.363 -31.337 1.00 57.47 267 THR A C 1
ATOM 2093 O O . THR A 1 267 ? 26.161 -10.504 -32.398 1.00 57.47 267 THR A O 1
#

Radius of gyration: 28.68 Å; chains: 1; bounding box: 57×57×98 Å

Organism: Saprolegnia parasitica (strain CBS 223.65) (NCBI:txid695850)